Protein AF-A0A6J4D137-F1 (afdb_monomer)

Nearest PDB structures (foldseek):
  3egi-assembly1_D  TM=8.070E-01  e=2.228E-01  Homo sapiens
  2igt-assembly1_C  TM=7.126E-01  e=1.529E-01  Agrobacterium fabrum str. C58
  2igt-assembly1_B  TM=7.059E-01  e=3.049E-01  Agrobacterium fabrum str. C58
  2igt-assembly1_A  TM=6.655E-01  e=7.341E-01  Agrobacterium fabrum str. C58
  5xj1-assembly1_A  TM=6.863E-01  e=8.322E-01  Streptococcus pneumoniae TIGR4

Radius of gyration: 21.48 Å; Cα contacts (8 Å, |Δi|>4): 274; chains: 1; bounding box: 70×58×51 Å

InterPro domains:
  IPR029063 S-adenosyl-L-methionine-dependent methyltransferase superfamily [SSF53335] (23-137)

Mean predicted aligned error: 10.66 Å

Structure (mmCIF, N/CA/C/O backbone):
data_AF-A0A6J4D137-F1
#
_entry.id   AF-A0A6J4D137-F1
#
loop_
_atom_site.group_PDB
_atom_site.id
_atom_site.type_symbol
_atom_site.label_atom_id
_atom_site.label_alt_id
_atom_site.label_comp_id
_atom_site.label_asym_id
_atom_site.label_entity_id
_atom_site.label_seq_id
_atom_site.pdbx_PDB_ins_code
_atom_site.Cartn_x
_atom_site.Cartn_y
_atom_site.Cartn_z
_atom_site.occupancy
_atom_site.B_iso_or_equiv
_atom_site.auth_seq_id
_atom_site.auth_comp_id
_atom_site.auth_asym_id
_atom_site.auth_atom_id
_atom_site.pdbx_PDB_model_num
ATOM 1 N N . MET A 1 1 ? 27.431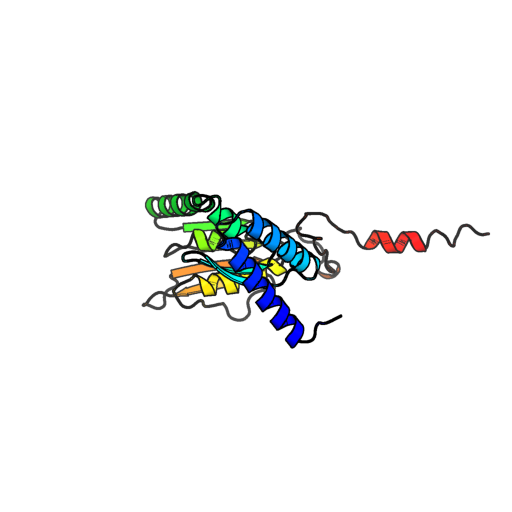 -3.192 -4.351 1.00 45.88 1 MET A N 1
ATOM 2 C CA . MET A 1 1 ? 27.971 -1.851 -4.682 1.00 45.88 1 MET A CA 1
ATOM 3 C C . MET A 1 1 ? 26.853 -0.827 -4.559 1.00 45.88 1 MET A C 1
ATOM 5 O O . MET A 1 1 ? 25.875 -0.935 -5.288 1.00 45.88 1 MET A O 1
ATOM 9 N N . SER A 1 2 ? 26.953 0.122 -3.625 1.00 62.59 2 SER A N 1
ATOM 10 C CA . SER A 1 2 ? 25.967 1.204 -3.500 1.00 62.59 2 SER A CA 1
ATOM 11 C C . SER A 1 2 ? 26.061 2.125 -4.723 1.00 62.59 2 SER A C 1
ATOM 13 O O . SER A 1 2 ? 27.143 2.611 -5.058 1.00 62.59 2 SER A O 1
ATOM 15 N N . LEU A 1 3 ? 24.950 2.313 -5.439 1.00 66.38 3 LEU A N 1
ATOM 16 C CA . LEU A 1 3 ? 24.859 3.285 -6.529 1.00 66.38 3 LEU A CA 1
ATOM 17 C C . LEU A 1 3 ? 25.081 4.686 -5.958 1.00 66.38 3 LEU A C 1
ATOM 19 O O . LEU A 1 3 ? 24.572 5.011 -4.889 1.00 66.38 3 LEU A O 1
ATOM 23 N N . SER A 1 4 ? 25.794 5.551 -6.684 1.00 85.94 4 SER A N 1
ATOM 24 C CA . SER A 1 4 ? 25.837 6.960 -6.292 1.00 85.94 4 SER A CA 1
ATOM 25 C C . SER A 1 4 ? 24.406 7.515 -6.242 1.00 85.94 4 SER A C 1
ATOM 27 O O . SER A 1 4 ? 23.571 7.157 -7.078 1.00 85.94 4 SER A O 1
ATOM 29 N N . LYS A 1 5 ? 24.112 8.402 -5.279 1.00 86.50 5 LYS A N 1
ATOM 30 C CA . LYS A 1 5 ? 22.760 8.969 -5.074 1.00 86.50 5 LYS A CA 1
ATOM 31 C C . LYS A 1 5 ? 22.134 9.511 -6.368 1.00 86.50 5 LYS A C 1
ATOM 33 O O . LYS A 1 5 ? 20.921 9.456 -6.552 1.00 86.50 5 LYS A O 1
ATOM 38 N N . TRP A 1 6 ? 22.957 10.027 -7.282 1.00 88.50 6 TRP A N 1
ATOM 39 C CA . TRP A 1 6 ? 22.510 10.492 -8.593 1.00 88.50 6 TRP A CA 1
ATOM 40 C C . TRP A 1 6 ? 22.047 9.352 -9.511 1.00 88.50 6 TRP A C 1
ATOM 42 O O . TRP A 1 6 ? 20.975 9.454 -10.106 1.00 88.50 6 TRP A O 1
ATOM 52 N N . LYS A 1 7 ? 22.793 8.239 -9.575 1.00 89.75 7 LYS A N 1
ATOM 53 C CA . LYS A 1 7 ? 22.406 7.063 -10.369 1.00 89.75 7 LYS A CA 1
ATOM 54 C C . LYS A 1 7 ? 21.112 6.428 -9.852 1.00 89.75 7 LYS A C 1
ATOM 56 O O . LYS A 1 7 ? 20.293 5.990 -10.652 1.00 89.75 7 LYS A O 1
ATOM 61 N N . GLU A 1 8 ? 20.896 6.414 -8.538 1.00 90.50 8 GLU A N 1
ATOM 62 C CA . GLU A 1 8 ? 19.643 5.929 -7.947 1.00 90.50 8 GLU A CA 1
ATOM 63 C C . GLU A 1 8 ? 18.444 6.815 -8.309 1.00 90.50 8 GLU A C 1
ATOM 65 O O . GLU A 1 8 ? 17.430 6.312 -8.790 1.00 90.50 8 GLU A O 1
ATOM 70 N N . LYS A 1 9 ? 18.577 8.142 -8.181 1.00 92.75 9 LYS A N 1
ATOM 71 C CA . LYS A 1 9 ? 17.534 9.082 -8.624 1.00 92.75 9 LYS A CA 1
ATOM 72 C C . LYS A 1 9 ? 17.234 8.947 -10.116 1.00 92.75 9 LYS A C 1
ATOM 74 O O . LYS A 1 9 ? 16.071 8.992 -10.511 1.00 92.75 9 LYS A O 1
ATOM 79 N N . PHE A 1 10 ? 18.269 8.791 -10.940 1.00 94.56 10 PHE A N 1
ATOM 80 C CA . PHE A 1 10 ? 18.108 8.564 -12.373 1.00 94.56 10 PHE A CA 1
ATOM 81 C C . PHE A 1 10 ? 17.331 7.273 -12.647 1.00 94.56 10 PHE A C 1
ATOM 83 O O . PHE A 1 10 ? 16.365 7.297 -13.404 1.00 94.56 10 PHE A O 1
ATOM 90 N N . LEU A 1 11 ? 17.693 6.175 -11.978 1.00 94.69 11 LEU A N 1
ATOM 91 C CA . LEU A 1 11 ? 17.023 4.886 -12.126 1.00 94.69 11 LEU A CA 1
ATOM 92 C C . LEU A 1 11 ? 15.536 4.963 -11.752 1.00 94.69 11 LEU A C 1
ATOM 94 O O . LEU A 1 11 ? 14.701 4.451 -12.494 1.00 94.69 11 LEU A O 1
ATOM 98 N N . ILE A 1 12 ? 15.195 5.633 -10.646 1.00 95.06 12 ILE A N 1
ATOM 99 C CA . ILE A 1 12 ? 13.800 5.838 -10.220 1.00 95.06 12 ILE A CA 1
ATOM 100 C C . ILE A 1 12 ? 13.029 6.643 -11.275 1.00 95.06 12 ILE A C 1
ATOM 102 O O . ILE A 1 12 ? 11.936 6.246 -11.673 1.00 95.06 12 ILE A O 1
ATOM 106 N N . ARG A 1 13 ? 13.610 7.738 -11.789 1.00 96.19 13 ARG A N 1
ATOM 107 C CA . ARG A 1 13 ? 12.983 8.570 -12.833 1.00 96.19 13 ARG A CA 1
ATOM 108 C C . ARG A 1 13 ? 12.771 7.809 -14.138 1.00 96.19 13 ARG A C 1
ATOM 110 O O . ARG A 1 13 ? 11.699 7.908 -14.729 1.00 96.19 13 ARG A O 1
ATOM 117 N N . LEU A 1 14 ? 13.773 7.047 -14.573 1.00 96.31 14 LEU A N 1
ATOM 118 C CA . LEU A 1 14 ? 13.680 6.210 -15.766 1.00 96.31 14 LEU A CA 1
ATOM 119 C C . LEU A 1 14 ? 12.603 5.134 -15.594 1.00 96.31 14 LEU A C 1
ATOM 121 O O . LEU A 1 14 ? 11.794 4.929 -16.492 1.00 96.31 14 LEU A O 1
ATOM 125 N N . SER A 1 15 ? 12.548 4.501 -14.425 1.00 96.31 15 SER A N 1
ATOM 126 C CA . SER A 1 15 ? 11.560 3.463 -14.113 1.00 96.31 15 SER A CA 1
ATOM 127 C C . SER A 1 15 ? 10.140 4.009 -14.087 1.00 96.31 15 SER A C 1
ATOM 129 O O . SER A 1 15 ? 9.253 3.428 -14.704 1.00 96.31 15 SER A O 1
ATOM 131 N N . TYR A 1 16 ? 9.938 5.169 -13.460 1.00 96.12 16 TYR A N 1
ATOM 132 C CA . TYR A 1 16 ? 8.672 5.898 -13.507 1.00 96.12 16 TYR A CA 1
ATOM 133 C C . TYR A 1 16 ? 8.265 6.239 -14.947 1.00 96.12 16 TYR A C 1
ATOM 135 O O . TYR A 1 16 ? 7.119 6.020 -15.340 1.00 96.12 16 TYR A O 1
ATOM 143 N N . PHE A 1 17 ? 9.204 6.741 -15.758 1.00 95.94 17 PHE A N 1
ATOM 144 C CA . PHE A 1 17 ? 8.948 7.085 -17.155 1.00 95.94 17 PHE A CA 1
ATOM 145 C C . PHE A 1 17 ? 8.530 5.863 -17.980 1.00 95.94 17 PHE A C 1
ATOM 147 O O . PHE A 1 17 ? 7.492 5.904 -18.640 1.00 95.94 17 PHE A O 1
ATOM 154 N N . VAL A 1 18 ? 9.309 4.779 -17.919 1.00 94.56 18 VAL A N 1
ATOM 155 C CA . VAL A 1 18 ? 9.028 3.528 -18.638 1.00 94.56 18 VAL A CA 1
ATOM 156 C C . VAL A 1 18 ? 7.675 2.974 -18.208 1.00 94.56 18 VAL A C 1
ATOM 158 O O . VAL A 1 18 ? 6.843 2.701 -19.067 1.00 94.56 18 VAL A O 1
ATOM 161 N N . TYR A 1 19 ? 7.409 2.906 -16.900 1.00 95.00 19 TYR A N 1
ATOM 162 C CA . TYR A 1 19 ? 6.141 2.411 -16.373 1.00 95.00 19 TYR A CA 1
ATOM 163 C C . TYR A 1 19 ? 4.941 3.226 -16.871 1.00 95.00 19 TYR A C 1
ATOM 165 O O . TYR A 1 19 ? 3.959 2.665 -17.355 1.00 95.00 19 TYR A O 1
ATOM 173 N N . ASN A 1 20 ? 5.018 4.558 -16.812 1.00 93.19 20 ASN A N 1
ATOM 174 C CA . ASN A 1 20 ? 3.938 5.418 -17.295 1.00 93.19 20 ASN A CA 1
ATOM 175 C C . ASN A 1 20 ? 3.717 5.302 -18.801 1.00 93.19 20 ASN A C 1
ATOM 177 O O . ASN A 1 20 ? 2.581 5.436 -19.261 1.00 93.19 20 ASN A O 1
ATOM 181 N N . LYS A 1 21 ? 4.780 5.061 -19.574 1.00 93.12 21 LYS A N 1
ATOM 182 C CA . LYS A 1 21 ? 4.645 4.760 -20.997 1.00 93.12 21 LYS A CA 1
ATOM 183 C C . LYS A 1 21 ? 3.970 3.412 -21.204 1.00 93.12 21 LYS A C 1
ATOM 185 O O . LYS A 1 21 ? 3.024 3.370 -21.978 1.00 93.12 21 LYS A O 1
ATOM 190 N N . THR A 1 22 ? 4.360 2.364 -20.480 1.00 91.31 22 THR A N 1
ATOM 191 C CA . THR A 1 22 ? 3.669 1.068 -20.521 1.00 91.31 22 THR A CA 1
ATOM 192 C C . THR A 1 22 ? 2.184 1.231 -20.223 1.00 91.31 22 THR A C 1
ATOM 194 O O . THR A 1 22 ? 1.368 0.761 -21.007 1.00 91.31 22 THR A O 1
ATOM 197 N N . LEU A 1 23 ? 1.835 1.931 -19.138 1.00 89.69 23 LEU A N 1
ATOM 198 C CA . LEU A 1 23 ? 0.465 2.087 -18.646 1.00 89.69 23 LEU A CA 1
ATOM 199 C C . LEU A 1 23 ? -0.440 2.830 -19.638 1.00 89.69 23 LEU A C 1
ATOM 201 O O . LEU A 1 23 ? -1.547 2.373 -19.906 1.00 89.69 23 LEU A O 1
ATOM 205 N N . ASN A 1 24 ? 0.039 3.930 -20.223 1.00 88.81 24 ASN A N 1
ATOM 206 C CA . ASN A 1 24 ? -0.777 4.822 -21.057 1.00 88.81 24 ASN A CA 1
ATOM 207 C C . ASN A 1 24 ? -0.623 4.591 -22.572 1.00 88.81 24 ASN A C 1
ATOM 209 O O . ASN A 1 24 ? -1.172 5.358 -23.361 1.00 88.81 24 ASN A O 1
ATOM 213 N N . CYS A 1 25 ? 0.160 3.602 -23.015 1.00 87.31 25 CYS A N 1
ATOM 214 C CA . CYS A 1 25 ? 0.379 3.385 -24.443 1.00 87.31 25 CYS A CA 1
ATOM 215 C C . CYS A 1 25 ? -0.769 2.575 -25.076 1.00 87.31 25 CYS A C 1
ATOM 217 O O . CYS A 1 25 ? -0.998 1.438 -24.664 1.00 87.31 25 CYS A O 1
ATOM 219 N N . PRO A 1 26 ? -1.433 3.095 -26.126 1.00 80.31 26 PRO A N 1
ATOM 220 C CA . PRO A 1 26 ? -2.451 2.343 -26.861 1.00 80.31 26 PRO A CA 1
ATOM 221 C C . PRO A 1 26 ? -1.850 1.329 -27.853 1.00 80.31 26 PRO A C 1
ATOM 223 O O . PRO A 1 26 ? -2.544 0.435 -28.327 1.00 80.31 26 PRO A O 1
ATOM 226 N N . ASN A 1 27 ? -0.562 1.456 -28.204 1.00 89.25 27 ASN A N 1
ATOM 227 C CA . ASN A 1 27 ? 0.084 0.632 -29.227 1.00 89.25 27 ASN A CA 1
ATOM 228 C C . ASN A 1 27 ? 0.773 -0.599 -28.617 1.00 89.25 27 ASN A C 1
ATOM 230 O O . ASN A 1 27 ? 1.790 -0.488 -27.929 1.00 89.25 27 ASN A O 1
ATOM 234 N N . SER A 1 28 ? 0.277 -1.786 -28.966 1.00 83.88 28 SER A N 1
ATOM 235 C CA . SER A 1 28 ? 0.765 -3.072 -28.455 1.00 83.88 28 SER A CA 1
ATOM 236 C C . SER A 1 28 ? 2.252 -3.344 -28.724 1.00 83.88 28 SER A C 1
ATOM 238 O O . SER A 1 28 ? 2.922 -3.960 -27.894 1.00 83.88 28 SER A O 1
ATOM 240 N N . ARG A 1 29 ? 2.817 -2.866 -29.843 1.00 87.69 29 ARG A N 1
ATOM 241 C CA . ARG A 1 29 ? 4.248 -3.049 -30.155 1.00 87.69 29 ARG A CA 1
ATOM 242 C C . ARG A 1 29 ? 5.135 -2.219 -29.231 1.00 87.69 29 ARG A C 1
ATOM 244 O O . ARG A 1 29 ? 6.149 -2.713 -28.746 1.00 87.69 29 ARG A O 1
ATOM 251 N N . LEU A 1 30 ? 4.732 -0.979 -28.957 1.00 89.31 30 LEU A N 1
ATOM 252 C CA . LEU A 1 30 ? 5.452 -0.100 -28.036 1.00 89.31 30 LEU A CA 1
ATOM 253 C C . LEU A 1 30 ? 5.330 -0.587 -26.590 1.00 89.31 30 LEU A C 1
ATOM 255 O O . LEU A 1 30 ? 6.317 -0.557 -25.864 1.00 89.31 30 LEU A O 1
ATOM 259 N N . VAL A 1 31 ? 4.169 -1.120 -26.193 1.00 88.69 31 VAL A N 1
ATOM 260 C CA . VAL A 1 31 ? 4.002 -1.777 -24.885 1.00 88.69 31 VAL A CA 1
ATOM 261 C C . VAL A 1 31 ? 4.995 -2.931 -24.721 1.00 88.69 31 VAL A C 1
ATOM 263 O O . VAL A 1 31 ? 5.666 -3.004 -23.698 1.00 88.69 31 VAL A O 1
ATOM 266 N N . ARG A 1 32 ? 5.173 -3.788 -25.737 1.00 89.62 32 ARG A N 1
ATOM 267 C CA . ARG A 1 32 ? 6.176 -4.872 -25.690 1.00 89.62 32 ARG A CA 1
ATOM 268 C C . ARG A 1 32 ? 7.601 -4.347 -25.508 1.00 89.62 32 ARG A C 1
ATOM 270 O O . ARG A 1 32 ? 8.359 -4.913 -24.725 1.00 89.62 32 ARG A O 1
ATOM 277 N N . PHE A 1 33 ? 7.955 -3.263 -26.197 1.00 92.94 33 PHE A N 1
ATOM 278 C CA . PHE A 1 33 ? 9.259 -2.618 -26.043 1.00 92.94 33 PHE A CA 1
ATOM 279 C C . PHE A 1 33 ? 9.469 -2.068 -24.624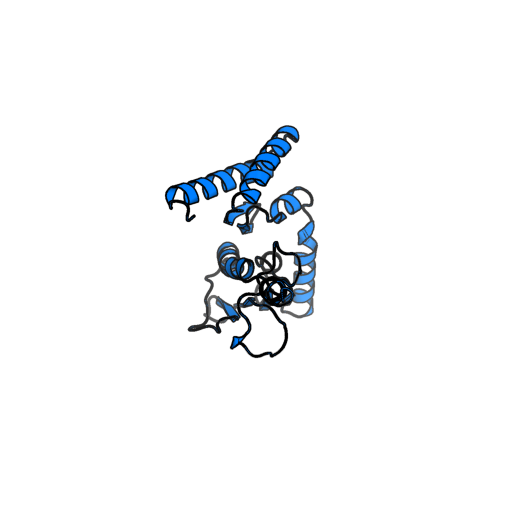 1.00 92.94 33 PHE A C 1
ATOM 281 O O . PHE A 1 33 ? 10.496 -2.341 -24.003 1.00 92.94 33 PHE A O 1
ATOM 288 N N . TYR A 1 34 ? 8.489 -1.345 -24.074 1.00 93.19 34 TYR A N 1
ATOM 289 C CA . TYR A 1 34 ? 8.584 -0.833 -22.707 1.00 93.19 34 TYR A CA 1
ATOM 290 C C . TYR A 1 34 ? 8.576 -1.949 -21.660 1.00 93.19 34 TYR A C 1
ATOM 292 O O . TYR A 1 34 ? 9.317 -1.845 -20.688 1.00 93.19 34 TYR A O 1
ATOM 300 N N . ASN A 1 35 ? 7.843 -3.042 -21.886 1.00 91.00 35 ASN A N 1
ATOM 301 C CA . ASN A 1 35 ? 7.891 -4.229 -21.033 1.00 91.00 35 ASN A CA 1
ATOM 302 C C . ASN A 1 35 ? 9.289 -4.853 -21.017 1.00 91.00 35 ASN A C 1
ATOM 304 O O . ASN A 1 35 ? 9.783 -5.182 -19.947 1.00 91.00 35 ASN A O 1
ATOM 308 N N . LEU A 1 36 ? 9.965 -4.943 -22.168 1.00 94.50 36 LEU A N 1
ATOM 309 C CA . LEU A 1 36 ? 11.360 -5.394 -22.238 1.00 94.50 36 LEU A CA 1
ATOM 310 C C . LEU A 1 36 ? 12.286 -4.507 -21.395 1.00 94.50 36 LEU A C 1
ATOM 312 O O . LEU A 1 36 ? 13.062 -5.019 -20.587 1.00 94.50 36 LEU A O 1
ATOM 316 N N . ILE A 1 37 ? 12.177 -3.181 -21.531 1.00 94.12 37 ILE A N 1
ATOM 317 C CA . ILE A 1 37 ? 12.963 -2.245 -20.712 1.00 94.12 37 ILE A CA 1
ATOM 318 C C . ILE A 1 37 ? 12.623 -2.410 -19.226 1.00 94.12 37 ILE A C 1
ATOM 320 O O . ILE A 1 37 ? 13.523 -2.465 -18.390 1.00 94.12 37 ILE A O 1
ATOM 324 N N . GLN A 1 38 ? 11.340 -2.513 -18.885 1.00 93.81 38 GLN A N 1
ATOM 325 C CA . GLN A 1 38 ? 10.879 -2.703 -17.515 1.00 93.81 38 GLN A CA 1
ATOM 326 C C . GLN A 1 38 ? 11.440 -3.997 -16.917 1.00 93.81 38 GLN A C 1
ATOM 328 O O . GLN A 1 38 ? 11.966 -3.960 -15.809 1.00 93.81 38 GLN A O 1
ATOM 333 N N . SER A 1 39 ? 11.426 -5.111 -17.653 1.00 94.06 39 SER A N 1
ATOM 334 C CA . SER A 1 39 ? 12.034 -6.374 -17.223 1.00 94.06 39 SER A CA 1
ATOM 335 C C . SER A 1 39 ? 13.534 -6.233 -16.950 1.00 94.06 39 SER A C 1
ATOM 337 O O . SER A 1 39 ? 14.024 -6.777 -15.961 1.00 94.06 39 SER A O 1
ATOM 339 N N . LEU A 1 40 ? 14.265 -5.467 -17.769 1.00 95.50 40 LEU A N 1
ATOM 340 C CA . LEU A 1 40 ? 15.684 -5.179 -17.525 1.00 95.50 40 LEU A CA 1
ATOM 341 C C . LEU A 1 40 ? 15.890 -4.346 -16.250 1.00 95.50 40 LEU A C 1
ATOM 343 O O . LEU A 1 40 ? 16.771 -4.657 -15.451 1.00 95.50 40 LEU A O 1
ATOM 347 N N . LEU A 1 41 ? 15.063 -3.320 -16.025 1.00 94.94 41 LEU A N 1
ATOM 348 C CA . LEU A 1 41 ? 15.119 -2.478 -14.823 1.00 94.94 41 LEU A CA 1
ATOM 349 C C . LEU A 1 41 ? 14.772 -3.262 -13.547 1.00 94.94 41 LEU A C 1
ATOM 351 O O . LEU A 1 41 ? 15.432 -3.093 -12.517 1.00 94.94 41 LEU A O 1
ATOM 355 N N . ILE A 1 42 ? 13.770 -4.144 -13.624 1.00 93.81 42 ILE A N 1
ATOM 356 C CA . ILE A 1 42 ? 13.392 -5.061 -12.542 1.00 93.81 42 ILE A CA 1
ATOM 357 C C . ILE A 1 42 ? 14.563 -5.986 -12.223 1.00 93.81 42 ILE A C 1
ATOM 359 O O . ILE A 1 42 ? 15.000 -6.025 -11.078 1.00 93.81 42 ILE A O 1
ATOM 363 N N . ARG A 1 43 ? 15.131 -6.655 -13.235 1.00 93.12 43 ARG A N 1
ATOM 364 C CA . ARG A 1 43 ? 16.276 -7.559 -13.054 1.00 93.12 43 ARG A CA 1
ATOM 365 C C . ARG A 1 43 ? 17.506 -6.847 -12.492 1.00 93.12 43 ARG A C 1
ATOM 367 O O . ARG A 1 43 ? 18.287 -7.459 -11.774 1.00 93.12 43 ARG A O 1
ATOM 374 N N . TYR A 1 44 ? 17.691 -5.573 -12.829 1.00 92.06 44 TYR A N 1
ATOM 375 C CA . TYR A 1 44 ? 18.815 -4.786 -12.338 1.00 92.06 44 TYR A CA 1
ATOM 376 C C . TYR A 1 44 ? 18.680 -4.394 -10.859 1.00 92.06 44 TYR A C 1
ATOM 378 O O . TYR A 1 44 ? 19.640 -4.543 -10.105 1.00 92.06 44 TYR A O 1
ATOM 386 N N . LYS A 1 45 ? 17.526 -3.852 -10.438 1.00 91.31 45 LYS A N 1
ATOM 387 C CA . LYS A 1 45 ? 17.324 -3.403 -9.042 1.00 91.31 45 LYS A CA 1
ATOM 388 C C . LYS A 1 45 ? 15.872 -3.419 -8.555 1.00 91.31 45 LYS A C 1
ATOM 390 O O . LYS A 1 45 ? 15.660 -3.304 -7.357 1.00 91.31 45 LYS A O 1
ATOM 395 N N . ASN A 1 46 ? 14.887 -3.487 -9.451 1.00 93.12 46 ASN A N 1
ATOM 396 C CA . ASN A 1 46 ? 13.466 -3.360 -9.106 1.00 93.12 46 ASN A CA 1
ATOM 397 C C . ASN A 1 46 ? 13.149 -2.129 -8.225 1.00 93.12 46 ASN A C 1
ATOM 399 O O . ASN A 1 46 ? 12.730 -2.258 -7.076 1.00 93.12 46 ASN A O 1
ATOM 403 N N . PRO A 1 47 ? 13.395 -0.910 -8.730 1.00 95.00 47 PRO A N 1
ATOM 404 C CA . PRO A 1 47 ? 13.282 0.296 -7.921 1.00 95.00 47 PRO A CA 1
ATOM 405 C C . PRO A 1 47 ? 11.847 0.541 -7.449 1.00 95.00 47 PRO A C 1
ATOM 407 O O . PRO A 1 47 ? 10.885 0.283 -8.172 1.00 95.00 47 PRO A O 1
ATOM 410 N N . ILE A 1 48 ? 11.726 1.119 -6.256 1.00 96.25 48 ILE A N 1
ATOM 411 C CA . ILE A 1 48 ? 10.459 1.620 -5.728 1.00 96.25 48 ILE A CA 1
ATOM 412 C C . ILE A 1 48 ? 10.104 2.914 -6.465 1.00 96.25 48 ILE A C 1
ATOM 414 O O . ILE A 1 48 ? 10.913 3.842 -6.550 1.00 96.25 48 ILE A O 1
ATOM 418 N N . ILE A 1 49 ? 8.892 2.966 -7.009 1.00 96.69 49 ILE A N 1
ATOM 419 C CA . ILE A 1 49 ? 8.343 4.119 -7.718 1.00 96.69 49 ILE A CA 1
ATOM 420 C C . ILE A 1 49 ? 6.996 4.510 -7.113 1.00 96.69 49 ILE A C 1
ATOM 422 O O . ILE A 1 49 ? 6.212 3.651 -6.715 1.00 96.69 49 ILE A O 1
ATOM 426 N N . THR A 1 50 ? 6.705 5.808 -7.097 1.00 97.12 50 THR A N 1
ATOM 427 C CA . THR A 1 50 ? 5.379 6.335 -6.757 1.00 97.12 50 THR A CA 1
ATOM 428 C C . THR A 1 50 ? 4.664 6.711 -8.044 1.00 97.12 50 THR A C 1
ATOM 430 O O . THR A 1 50 ? 5.181 7.481 -8.853 1.00 97.12 50 THR A O 1
ATOM 433 N N . THR A 1 51 ? 3.484 6.144 -8.263 1.00 95.62 51 THR A N 1
ATOM 434 C CA . THR A 1 51 ? 2.683 6.354 -9.476 1.00 95.62 51 THR A CA 1
ATOM 435 C C . THR A 1 51 ? 1.234 6.615 -9.105 1.00 95.62 51 THR A C 1
ATOM 437 O O . THR A 1 51 ? 0.766 6.119 -8.084 1.00 95.62 51 THR A O 1
ATOM 440 N N . LYS A 1 52 ? 0.523 7.369 -9.945 1.00 94.69 52 LYS A N 1
ATOM 441 C CA . LYS A 1 52 ? -0.918 7.594 -9.821 1.00 94.69 52 LYS A CA 1
ATOM 442 C C . LYS A 1 52 ? -1.635 6.938 -10.993 1.00 94.69 52 LYS A C 1
ATOM 444 O O . LYS A 1 52 ? -1.231 7.131 -12.139 1.00 94.69 52 LYS A O 1
ATOM 449 N N . PHE A 1 53 ? -2.695 6.197 -10.708 1.00 91.69 53 PHE A N 1
ATOM 450 C CA . PHE A 1 53 ? -3.614 5.670 -11.707 1.00 91.69 53 PHE A CA 1
ATOM 451 C C . PHE A 1 53 ? -5.041 5.900 -11.218 1.00 91.69 53 PHE A C 1
ATOM 453 O O . PHE A 1 53 ? -5.379 5.551 -10.089 1.00 91.69 53 PHE A O 1
ATOM 460 N N . GLN A 1 54 ? -5.859 6.549 -12.051 1.00 87.69 54 GLN A N 1
ATOM 461 C CA . GLN A 1 54 ? -7.168 7.067 -11.645 1.00 87.69 54 GLN A CA 1
ATOM 462 C C . GLN A 1 54 ? -7.040 7.963 -10.391 1.00 87.69 54 GLN A C 1
ATOM 464 O O . GLN A 1 54 ? -6.245 8.907 -10.387 1.00 87.69 54 GLN A O 1
ATOM 469 N N . ASN A 1 55 ? -7.790 7.672 -9.327 1.00 89.38 55 ASN A N 1
ATOM 470 C CA . ASN A 1 55 ? -7.770 8.429 -8.074 1.00 89.38 55 ASN A CA 1
ATOM 471 C C . ASN A 1 55 ? -6.805 7.861 -7.025 1.00 89.38 55 ASN A C 1
ATOM 473 O O . ASN A 1 55 ? -6.735 8.404 -5.927 1.00 89.38 55 ASN A O 1
ATOM 477 N N . ILE A 1 56 ? -6.039 6.823 -7.367 1.00 93.06 56 ILE A N 1
ATOM 478 C CA . ILE A 1 56 ? -5.199 6.088 -6.423 1.00 93.06 56 ILE A CA 1
ATOM 479 C C . ILE A 1 56 ? -3.727 6.358 -6.713 1.00 93.06 56 ILE A C 1
ATOM 481 O O . ILE A 1 56 ? -3.279 6.325 -7.861 1.00 93.06 56 ILE A O 1
ATOM 485 N N . THR A 1 57 ? -2.960 6.625 -5.661 1.00 96.56 57 THR A N 1
ATOM 486 C CA . THR A 1 57 ? -1.514 6.854 -5.733 1.00 96.56 57 THR A CA 1
ATOM 487 C C . THR A 1 57 ? -0.783 5.810 -4.901 1.00 96.56 57 THR A C 1
ATOM 489 O O . THR A 1 57 ? -0.984 5.737 -3.697 1.00 96.56 57 THR A O 1
ATOM 492 N N . LEU A 1 58 ? 0.085 5.014 -5.527 1.00 96.75 58 LEU A N 1
ATOM 493 C CA . LEU A 1 58 ? 0.831 3.949 -4.855 1.00 96.75 58 LEU A CA 1
ATOM 494 C C . LEU A 1 58 ? 2.334 4.099 -5.066 1.00 96.75 58 LEU A C 1
ATOM 496 O O . LEU A 1 58 ? 2.811 4.236 -6.198 1.00 96.75 58 LEU A O 1
ATOM 500 N N . THR A 1 59 ? 3.056 4.002 -3.959 1.00 97.81 59 THR A N 1
ATOM 501 C CA . THR A 1 59 ? 4.478 3.708 -3.837 1.00 97.81 59 THR A CA 1
ATOM 502 C C . THR A 1 59 ? 4.654 2.194 -3.771 1.00 97.81 59 THR A C 1
ATOM 504 O O . THR A 1 59 ? 4.176 1.530 -2.853 1.00 97.81 59 THR A O 1
ATOM 507 N N . ARG A 1 60 ? 5.318 1.634 -4.781 1.00 95.88 60 ARG A N 1
ATOM 508 C CA . ARG A 1 60 ? 5.467 0.184 -4.958 1.00 95.88 60 ARG A CA 1
ATOM 509 C C . ARG A 1 60 ? 6.734 -0.156 -5.743 1.00 95.88 60 ARG A C 1
ATOM 511 O O . ARG A 1 60 ? 7.222 0.701 -6.486 1.00 95.88 60 ARG A O 1
ATOM 518 N N . PRO A 1 61 ? 7.270 -1.383 -5.632 1.00 95.75 61 PRO A N 1
ATOM 519 C CA . PRO A 1 61 ? 8.315 -1.842 -6.540 1.00 95.75 61 PRO A CA 1
ATOM 520 C C . PRO A 1 61 ? 7.829 -1.804 -7.993 1.00 95.75 61 PRO A C 1
ATOM 522 O O . PRO A 1 61 ? 6.651 -2.040 -8.275 1.00 95.75 61 PRO A O 1
ATOM 525 N N . LEU A 1 62 ? 8.743 -1.556 -8.931 1.00 95.31 62 LEU A N 1
ATOM 526 C CA . LEU A 1 62 ? 8.451 -1.533 -10.368 1.00 95.31 62 LEU A CA 1
ATOM 527 C C . LEU A 1 62 ? 7.812 -2.840 -10.878 1.00 95.31 62 LEU A C 1
ATOM 529 O O . LEU A 1 62 ? 7.047 -2.813 -11.844 1.00 95.31 62 LEU A O 1
ATOM 533 N N . SER A 1 63 ? 8.114 -3.972 -10.241 1.00 93.50 63 SER A N 1
ATOM 534 C CA . SER A 1 63 ? 7.547 -5.289 -10.551 1.00 93.50 63 SER A CA 1
ATOM 535 C C . SER A 1 63 ? 6.078 -5.452 -10.166 1.00 93.50 63 SER A C 1
ATOM 537 O O . SER A 1 63 ? 5.440 -6.386 -10.642 1.00 93.50 63 SER A O 1
ATOM 539 N N . HIS A 1 64 ? 5.531 -4.590 -9.307 1.00 93.06 64 HIS A N 1
ATOM 540 C CA . HIS A 1 64 ? 4.174 -4.752 -8.798 1.00 93.06 64 HIS A CA 1
ATOM 541 C C . HIS A 1 64 ? 3.141 -4.535 -9.921 1.00 93.06 64 HIS A C 1
ATOM 543 O O . HIS A 1 64 ? 3.120 -3.451 -10.5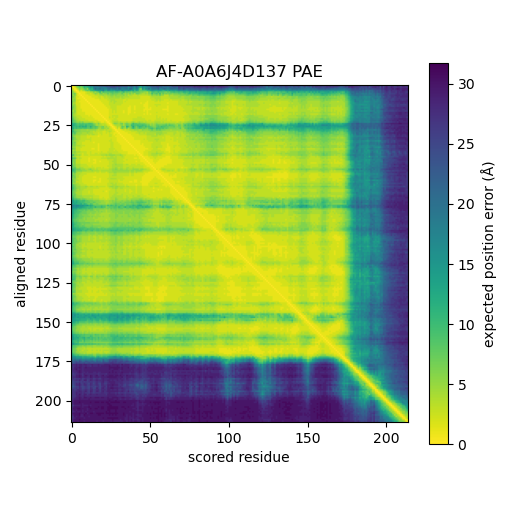06 1.00 93.06 64 HIS A O 1
ATOM 549 N N . PRO A 1 65 ? 2.257 -5.494 -10.239 1.00 90.69 65 PRO A N 1
ATOM 550 C CA . PRO A 1 65 ? 1.477 -5.457 -11.479 1.00 90.69 65 PRO A CA 1
ATOM 551 C C . PRO A 1 65 ? 0.171 -4.653 -11.394 1.00 90.69 65 PRO A C 1
ATOM 553 O O . PRO A 1 65 ? -0.427 -4.367 -12.428 1.00 90.69 65 PRO A O 1
ATOM 556 N N . LEU A 1 66 ? -0.271 -4.265 -10.192 1.00 91.25 66 LEU A N 1
ATOM 557 C CA . LEU A 1 66 ? -1.633 -3.777 -9.933 1.00 91.25 66 LEU A CA 1
ATOM 558 C C . LEU A 1 66 ? -2.188 -2.763 -10.946 1.00 91.25 66 LEU A C 1
ATOM 560 O O . LEU A 1 66 ? -3.254 -3.005 -11.493 1.00 91.25 66 LEU A O 1
ATOM 564 N N . PHE A 1 67 ? -1.516 -1.643 -11.250 1.00 93.00 67 PHE A N 1
ATOM 565 C CA . PHE A 1 67 ? -2.129 -0.679 -12.185 1.00 93.00 67 PHE A CA 1
ATOM 566 C C . PHE A 1 67 ? -2.183 -1.185 -13.634 1.00 93.00 67 PHE A C 1
ATOM 568 O O . PHE A 1 67 ? -3.036 -0.733 -14.392 1.00 93.00 67 PHE A O 1
ATOM 575 N N . ILE A 1 68 ? -1.315 -2.124 -14.027 1.00 91.12 68 ILE A N 1
ATOM 576 C CA . ILE A 1 68 ? -1.450 -2.812 -15.319 1.00 91.12 68 ILE A CA 1
ATOM 577 C C . ILE A 1 68 ? -2.682 -3.723 -15.290 1.00 91.12 68 ILE A C 1
ATOM 579 O O . ILE A 1 68 ? -3.490 -3.658 -16.215 1.00 91.12 68 ILE A O 1
ATOM 583 N N . ILE A 1 69 ? -2.874 -4.481 -14.202 1.00 90.19 69 ILE A N 1
ATOM 584 C CA . ILE A 1 69 ? -4.065 -5.320 -13.996 1.00 90.19 69 ILE A CA 1
ATOM 585 C C . ILE A 1 69 ? -5.333 -4.463 -14.026 1.00 90.19 69 ILE A C 1
ATOM 587 O O . ILE A 1 69 ? -6.249 -4.786 -14.764 1.00 90.19 69 ILE A O 1
ATOM 591 N N . LEU A 1 70 ? -5.385 -3.336 -13.312 1.00 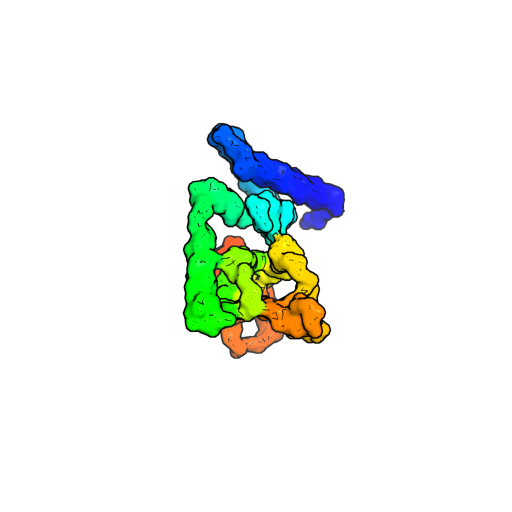90.00 70 LEU A N 1
ATOM 592 C CA . LEU A 1 70 ? -6.554 -2.445 -13.306 1.00 90.00 70 LEU A CA 1
ATOM 593 C C . LEU A 1 70 ? -6.842 -1.814 -14.667 1.00 90.00 70 LEU A C 1
ATOM 595 O O . LEU A 1 70 ? -7.993 -1.529 -14.987 1.00 90.00 70 LEU A O 1
ATOM 599 N N . ARG A 1 71 ? -5.812 -1.563 -15.477 1.00 90.00 71 ARG A N 1
ATOM 600 C CA . ARG A 1 71 ? -6.008 -1.077 -16.844 1.00 90.00 71 ARG A CA 1
ATOM 601 C C . ARG A 1 71 ? -6.669 -2.141 -17.720 1.00 90.00 71 ARG A C 1
ATOM 603 O O . ARG A 1 71 ? -7.539 -1.808 -18.516 1.00 90.00 71 ARG A O 1
ATOM 610 N N . GLU A 1 72 ? -6.215 -3.385 -17.616 1.00 89.62 72 GLU A N 1
ATOM 611 C CA . GLU A 1 72 ? -6.682 -4.502 -18.451 1.00 89.62 72 GLU A CA 1
ATOM 612 C C . GLU A 1 72 ? -8.009 -5.085 -17.947 1.00 89.62 72 GLU A C 1
ATOM 614 O O . GLU A 1 72 ? -8.860 -5.476 -18.743 1.00 89.62 72 GLU A O 1
ATOM 619 N N . CYS A 1 73 ? -8.218 -5.044 -16.632 1.00 89.75 73 CYS A N 1
ATOM 620 C CA . CYS A 1 73 ? -9.389 -5.519 -15.908 1.00 89.75 73 CYS A CA 1
ATOM 621 C C . CYS A 1 73 ? -9.934 -4.401 -14.992 1.00 89.75 73 CYS A C 1
ATOM 623 O O . CYS A 1 73 ? -9.716 -4.439 -13.778 1.00 89.75 73 CYS A O 1
ATOM 625 N N . PRO A 1 74 ? -10.697 -3.422 -15.524 1.00 84.69 74 PRO A N 1
ATOM 626 C CA . PRO A 1 74 ? -11.181 -2.263 -14.757 1.00 84.69 74 PRO A CA 1
ATOM 627 C C . PRO A 1 74 ? -12.069 -2.578 -13.544 1.00 84.69 74 PRO A C 1
ATOM 629 O O . PRO A 1 74 ? -12.330 -1.699 -12.727 1.00 84.69 74 PRO A O 1
ATOM 632 N N . PHE A 1 75 ? -12.560 -3.814 -13.430 1.00 84.19 75 PHE A N 1
ATOM 633 C CA . PHE A 1 75 ? -13.448 -4.257 -12.355 1.00 84.19 75 PHE A CA 1
ATOM 634 C C . PHE A 1 75 ? -12.747 -5.098 -11.279 1.00 84.19 75 PHE A C 1
ATOM 636 O O . PHE A 1 75 ? -13.422 -5.498 -10.336 1.00 84.19 75 PHE A O 1
ATOM 643 N N . TYR A 1 76 ? -11.437 -5.358 -11.402 1.00 83.31 76 TYR A N 1
ATOM 644 C CA . TYR A 1 76 ? -10.692 -6.278 -10.526 1.00 83.31 76 TYR A CA 1
ATOM 645 C C . TYR A 1 76 ? -10.903 -5.981 -9.027 1.00 83.31 76 TYR A C 1
ATOM 647 O O . TYR A 1 76 ? -11.220 -6.891 -8.273 1.00 83.31 76 TYR A O 1
ATOM 655 N N . GLU A 1 77 ? -10.873 -4.704 -8.628 1.00 79.31 77 GLU A N 1
ATOM 656 C CA . GLU A 1 77 ? -11.026 -4.285 -7.219 1.00 79.31 77 GLU A CA 1
ATOM 657 C C . GLU A 1 77 ? -12.429 -3.772 -6.858 1.00 79.31 77 GLU A C 1
ATOM 659 O O . GLU A 1 77 ? -12.743 -3.546 -5.691 1.00 79.31 77 GLU A O 1
ATOM 664 N N . ARG A 1 78 ? -13.330 -3.622 -7.840 1.00 75.56 78 ARG A N 1
ATOM 665 C CA . ARG A 1 78 ? -14.684 -3.081 -7.597 1.00 75.56 78 ARG A CA 1
ATOM 666 C C . ARG A 1 78 ? -15.543 -3.990 -6.721 1.00 75.56 78 ARG A C 1
ATOM 668 O O . ARG A 1 78 ? -16.508 -3.533 -6.112 1.00 75.56 78 ARG A O 1
ATOM 675 N N . ILE A 1 79 ? -15.211 -5.278 -6.672 1.00 85.88 79 ILE A N 1
ATOM 676 C CA . ILE A 1 79 ? -15.891 -6.243 -5.806 1.00 85.88 79 ILE A CA 1
ATOM 677 C C . ILE A 1 79 ? -15.624 -5.902 -4.336 1.00 85.88 79 ILE A C 1
ATOM 679 O O . ILE A 1 79 ? -16.555 -5.939 -3.534 1.00 85.88 79 ILE A O 1
ATOM 683 N N . LEU A 1 80 ? -14.392 -5.517 -3.990 1.00 89.69 80 LEU A N 1
ATOM 684 C CA . LEU A 1 80 ? -14.021 -5.192 -2.616 1.00 89.69 80 LEU A CA 1
ATOM 685 C C . LEU A 1 80 ? -14.756 -3.942 -2.117 1.00 89.69 80 LEU A C 1
ATOM 687 O O . LEU A 1 80 ? -15.328 -3.971 -1.030 1.00 89.69 80 LEU A O 1
ATOM 691 N N . GLU A 1 81 ? -14.833 -2.895 -2.944 1.00 88.50 81 GLU A N 1
ATOM 692 C CA . GLU A 1 81 ? -15.634 -1.694 -2.655 1.00 88.50 81 GLU A CA 1
ATOM 693 C C . GLU A 1 81 ? -17.100 -2.051 -2.342 1.00 88.50 81 GLU A C 1
ATOM 695 O O . GLU A 1 81 ? -17.669 -1.580 -1.356 1.00 88.50 81 GLU A O 1
ATOM 700 N N . GLY A 1 82 ? -17.706 -2.930 -3.150 1.00 90.50 82 GLY A N 1
ATOM 701 C CA . GLY A 1 82 ? -19.090 -3.373 -2.961 1.00 90.50 82 GLY A CA 1
ATOM 702 C C . GLY A 1 82 ? -19.303 -4.205 -1.692 1.00 90.50 82 GLY A C 1
ATOM 703 O O . GLY A 1 82 ? -20.294 -4.007 -0.988 1.00 90.50 82 GLY A O 1
ATOM 704 N N . ILE A 1 83 ? -18.369 -5.107 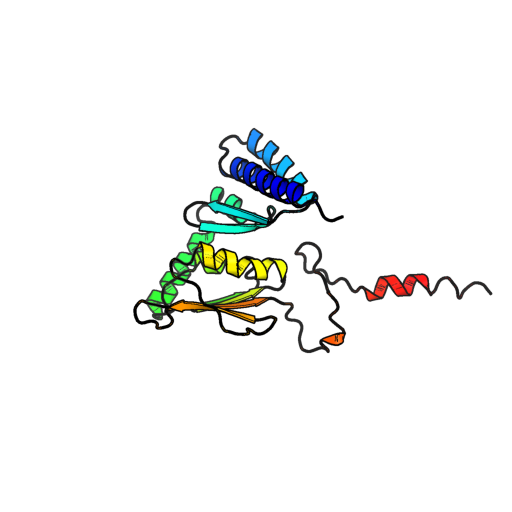-1.370 1.00 92.38 83 ILE A N 1
ATOM 705 C CA . ILE A 1 83 ? -18.407 -5.908 -0.136 1.00 92.38 83 ILE A CA 1
ATOM 706 C C . ILE A 1 83 ? -18.342 -4.994 1.089 1.00 92.38 83 ILE A C 1
ATOM 708 O O . ILE A 1 83 ? -19.135 -5.146 2.018 1.00 92.38 83 ILE A O 1
ATOM 712 N N . VAL A 1 84 ? -17.427 -4.025 1.079 1.00 94.00 84 VAL A N 1
ATOM 713 C CA . VAL A 1 84 ? -17.244 -3.076 2.180 1.00 94.00 84 VAL A CA 1
ATOM 714 C C . VAL A 1 84 ? -18.490 -2.225 2.390 1.00 94.00 84 VAL A C 1
ATOM 716 O O . VAL A 1 84 ? -18.953 -2.108 3.525 1.00 94.00 84 VAL A O 1
ATOM 719 N N . ALA A 1 85 ? -19.057 -1.680 1.310 1.00 91.81 85 ALA A N 1
ATOM 720 C CA . ALA A 1 85 ? -20.294 -0.909 1.376 1.00 91.81 85 ALA A CA 1
ATOM 721 C C . ALA A 1 85 ? -21.430 -1.744 1.982 1.00 91.81 85 ALA A C 1
ATOM 723 O O . ALA A 1 85 ? -22.061 -1.315 2.941 1.00 91.81 85 ALA A O 1
ATOM 724 N N . HIS A 1 86 ? -21.613 -2.985 1.517 1.00 94.12 86 HIS A N 1
ATOM 725 C CA . HIS A 1 86 ? -22.648 -3.874 2.042 1.00 94.12 86 HIS A CA 1
ATOM 726 C C . HIS A 1 86 ? -22.473 -4.192 3.536 1.00 94.12 86 HIS A C 1
ATOM 728 O O . HIS A 1 86 ? -23.446 -4.189 4.292 1.00 94.12 86 HIS A O 1
ATOM 734 N N . ILE A 1 87 ? -21.241 -4.466 3.980 1.00 94.31 87 ILE A N 1
ATOM 735 C CA . ILE A 1 87 ? -20.942 -4.709 5.398 1.00 94.31 87 ILE A CA 1
ATOM 736 C C . ILE A 1 87 ? -21.252 -3.455 6.219 1.00 94.31 87 ILE A C 1
ATOM 738 O O . ILE A 1 87 ? -21.903 -3.550 7.259 1.00 94.31 87 ILE A O 1
ATOM 742 N N . CYS A 1 88 ? -20.833 -2.282 5.750 1.00 92.88 88 CYS A N 1
ATOM 743 C CA . CYS A 1 88 ? -21.072 -1.031 6.457 1.00 92.88 88 CYS A CA 1
ATOM 744 C C . CYS A 1 88 ? -22.565 -0.684 6.528 1.00 92.88 88 CYS A C 1
ATOM 746 O O . CYS A 1 88 ? -23.040 -0.310 7.595 1.00 92.88 88 CYS A O 1
ATOM 748 N N . ASP A 1 89 ? -23.320 -0.879 5.447 1.00 93.19 89 ASP A N 1
ATOM 749 C CA . ASP A 1 89 ? -24.768 -0.643 5.419 1.00 93.19 89 ASP A CA 1
ATOM 750 C C . ASP A 1 89 ? -25.510 -1.567 6.394 1.00 93.19 89 ASP A C 1
ATOM 752 O O . ASP A 1 89 ? -26.464 -1.160 7.056 1.00 93.19 89 ASP A O 1
ATOM 756 N N . LYS A 1 90 ? -25.062 -2.823 6.510 1.00 94.69 90 LYS A N 1
ATOM 757 C CA . LYS A 1 90 ? -25.707 -3.832 7.356 1.00 94.69 90 LYS A CA 1
ATOM 758 C C . LYS A 1 90 ? -25.326 -3.730 8.833 1.00 94.69 90 LYS A C 1
ATOM 760 O O . LYS A 1 90 ? -26.157 -4.013 9.693 1.00 94.69 90 LYS A O 1
ATOM 765 N N . TYR A 1 91 ? -24.075 -3.385 9.133 1.00 92.44 91 TYR A N 1
ATOM 766 C CA . TYR A 1 91 ? -23.512 -3.456 10.487 1.00 92.44 91 TYR A CA 1
ATOM 767 C C . TYR A 1 91 ? -23.084 -2.095 11.055 1.00 92.44 91 TYR A C 1
ATOM 769 O O . TYR A 1 91 ? -22.641 -2.025 12.201 1.00 92.44 91 TYR A O 1
ATOM 777 N N . GLY A 1 92 ? -23.198 -1.017 10.276 1.00 88.19 92 GLY A N 1
ATOM 778 C CA . GLY A 1 92 ? -22.856 0.355 10.665 1.00 88.19 92 GLY A CA 1
ATOM 779 C C . GLY A 1 92 ? -21.356 0.649 10.767 1.00 88.19 92 GLY A C 1
ATOM 780 O O . GLY A 1 92 ? -20.981 1.779 11.065 1.00 88.19 92 GLY A O 1
ATOM 781 N N . LYS A 1 93 ? -20.491 -0.350 10.554 1.00 89.88 93 LYS A N 1
ATOM 782 C CA . LYS A 1 93 ? -19.031 -0.226 10.636 1.00 89.88 93 LYS A CA 1
ATOM 783 C C . LYS A 1 93 ? -18.329 -1.301 9.812 1.00 89.88 93 LYS A C 1
ATOM 785 O O . LYS A 1 93 ? -18.894 -2.369 9.574 1.00 89.88 93 LYS A O 1
ATOM 790 N N . LEU A 1 94 ? -17.069 -1.047 9.463 1.00 94.44 94 LEU A N 1
ATOM 791 C CA . LEU A 1 94 ? -16.166 -2.039 8.882 1.00 94.44 94 LEU A CA 1
ATOM 792 C C . LEU A 1 94 ? -15.074 -2.408 9.891 1.00 94.44 94 LEU A C 1
ATOM 794 O O . LEU A 1 94 ? -14.378 -1.541 10.417 1.00 94.44 94 LEU A O 1
ATOM 798 N N . SER A 1 95 ? -14.885 -3.706 10.111 1.00 94.75 95 SER A N 1
ATOM 799 C CA . SER A 1 95 ? -13.674 -4.252 10.724 1.00 94.75 95 SER A CA 1
ATOM 800 C C . SER A 1 95 ? -13.092 -5.287 9.768 1.00 94.75 95 SER A C 1
ATOM 802 O O . SER A 1 95 ? -13.717 -6.319 9.531 1.00 94.75 95 SER A O 1
ATOM 804 N N . MET A 1 96 ? -11.937 -4.987 9.179 1.00 95.50 96 MET A N 1
ATOM 805 C CA . MET A 1 96 ? -11.302 -5.792 8.136 1.00 95.50 96 MET A CA 1
ATOM 806 C C . MET A 1 96 ? -9.967 -6.350 8.625 1.00 95.50 96 MET A C 1
ATOM 808 O O . MET A 1 96 ? -9.167 -5.630 9.217 1.00 95.50 96 MET A O 1
ATOM 812 N N . VAL A 1 97 ? -9.723 -7.627 8.346 1.00 96.31 97 VAL A N 1
ATOM 813 C CA . VAL A 1 97 ? -8.416 -8.270 8.514 1.00 96.31 97 VAL A CA 1
ATOM 814 C C . VAL A 1 97 ? -7.911 -8.632 7.125 1.00 96.31 97 VAL A C 1
ATOM 816 O O . VAL A 1 97 ? -8.597 -9.345 6.397 1.00 96.31 97 VAL A O 1
ATOM 819 N N . ASP A 1 98 ? -6.732 -8.139 6.769 1.00 95.44 98 ASP A N 1
ATOM 820 C CA . ASP A 1 98 ? -6.072 -8.383 5.490 1.00 95.44 98 ASP A CA 1
ATOM 821 C C . ASP A 1 98 ? -4.756 -9.123 5.736 1.00 95.44 98 ASP A C 1
ATOM 823 O O . ASP A 1 98 ? -3.810 -8.568 6.300 1.00 95.44 98 ASP A O 1
ATOM 827 N N . VAL A 1 99 ? -4.724 -10.405 5.379 1.00 94.50 99 VAL A N 1
ATOM 828 C CA . VAL A 1 99 ? -3.556 -11.273 5.556 1.00 94.50 99 VAL A CA 1
ATOM 829 C C . VAL A 1 99 ? -2.857 -11.419 4.215 1.00 94.50 99 VAL A C 1
ATOM 831 O O . VAL A 1 99 ? -3.461 -11.875 3.248 1.00 94.50 99 VAL A O 1
ATOM 834 N N . GLY A 1 100 ? -1.572 -11.072 4.174 1.00 93.06 100 GLY A N 1
ATOM 835 C CA . GLY A 1 100 ? -0.874 -10.840 2.911 1.00 93.06 100 GLY A CA 1
ATOM 836 C C . GLY A 1 100 ? -1.182 -9.450 2.360 1.00 93.06 100 GLY A C 1
ATOM 837 O O . GLY A 1 100 ? -1.353 -9.292 1.153 1.00 93.06 100 GLY A O 1
ATOM 838 N N . ALA A 1 101 ? -1.261 -8.457 3.254 1.00 94.38 101 ALA A N 1
ATOM 839 C CA . ALA A 1 101 ? -1.633 -7.086 2.922 1.00 94.38 101 ALA A CA 1
ATOM 840 C C . ALA A 1 101 ? -0.687 -6.425 1.908 1.00 94.38 101 ALA A C 1
ATOM 842 O O . ALA A 1 101 ? -1.033 -5.393 1.333 1.00 94.38 101 ALA A O 1
ATOM 843 N N . ASN A 1 102 ? 0.504 -6.989 1.682 1.00 94.88 102 ASN A N 1
ATOM 844 C CA . ASN A 1 102 ? 1.464 -6.556 0.680 1.00 94.88 102 ASN A CA 1
ATOM 845 C C . ASN A 1 102 ? 1.766 -5.056 0.841 1.00 94.88 102 ASN A C 1
ATOM 847 O O . ASN A 1 102 ? 2.303 -4.634 1.867 1.00 94.88 102 ASN A O 1
ATOM 851 N N . ILE A 1 103 ? 1.408 -4.226 -0.140 1.00 96.31 103 ILE A N 1
ATOM 852 C CA . ILE A 1 103 ? 1.637 -2.777 -0.106 1.00 96.31 103 ILE A CA 1
ATOM 853 C C . ILE A 1 103 ? 0.457 -1.987 0.486 1.00 96.31 103 ILE A C 1
ATOM 855 O O . ILE A 1 103 ? 0.481 -0.752 0.462 1.00 96.31 103 ILE A O 1
ATOM 859 N N . GLY A 1 104 ? -0.563 -2.677 0.999 1.00 95.88 104 GLY A N 1
ATOM 860 C CA . GLY A 1 104 ? -1.779 -2.111 1.582 1.00 95.88 104 GLY A CA 1
ATOM 861 C C . GLY A 1 104 ? -2.796 -1.647 0.540 1.00 95.88 104 GLY A C 1
ATOM 862 O O . GLY A 1 104 ? -3.584 -0.744 0.813 1.00 95.88 104 GLY A O 1
ATOM 863 N N . ASP A 1 105 ? -2.756 -2.205 -0.668 1.00 94.19 105 ASP A N 1
ATOM 864 C CA . ASP A 1 105 ? -3.656 -1.858 -1.764 1.00 94.19 105 ASP A CA 1
ATOM 865 C C . ASP A 1 105 ? -5.107 -2.252 -1.473 1.00 94.19 105 ASP A C 1
ATOM 867 O O . ASP A 1 105 ? -5.973 -1.389 -1.620 1.00 94.19 105 ASP A O 1
ATOM 871 N N . SER A 1 106 ? -5.380 -3.454 -0.950 1.00 94.56 106 SER A N 1
ATOM 872 C CA . SER A 1 106 ? -6.738 -3.841 -0.520 1.00 94.56 106 SER A CA 1
ATOM 873 C C . SER A 1 106 ? -7.322 -2.833 0.473 1.00 94.56 106 SER A C 1
ATOM 875 O O . SER A 1 106 ? -8.444 -2.359 0.298 1.00 94.56 106 SER A O 1
ATOM 877 N N . ALA A 1 107 ? -6.528 -2.423 1.472 1.00 95.62 107 ALA A N 1
ATOM 878 C CA . ALA A 1 107 ? -6.930 -1.420 2.456 1.00 95.62 107 ALA A CA 1
ATOM 879 C C . ALA A 1 107 ? -7.329 -0.096 1.784 1.00 95.62 107 ALA A C 1
ATOM 881 O O . ALA A 1 107 ? -8.336 0.506 2.153 1.00 95.62 107 ALA A O 1
ATOM 882 N N . ILE A 1 108 ? -6.581 0.322 0.758 1.00 95.06 108 ILE A N 1
ATOM 883 C CA . ILE A 1 108 ? -6.841 1.545 -0.010 1.00 95.06 108 ILE A CA 1
ATOM 884 C C . ILE A 1 108 ? -8.128 1.451 -0.828 1.00 95.06 108 ILE A C 1
ATOM 886 O O . ILE A 1 108 ? -8.906 2.404 -0.826 1.00 95.06 108 ILE A O 1
ATOM 890 N N . PHE A 1 109 ? -8.377 0.323 -1.494 1.00 92.81 109 PHE A N 1
ATOM 891 C CA . PHE A 1 109 ? -9.630 0.095 -2.224 1.00 92.81 109 PHE A CA 1
ATOM 892 C C . PHE A 1 109 ? -10.838 -0.023 -1.289 1.00 92.81 109 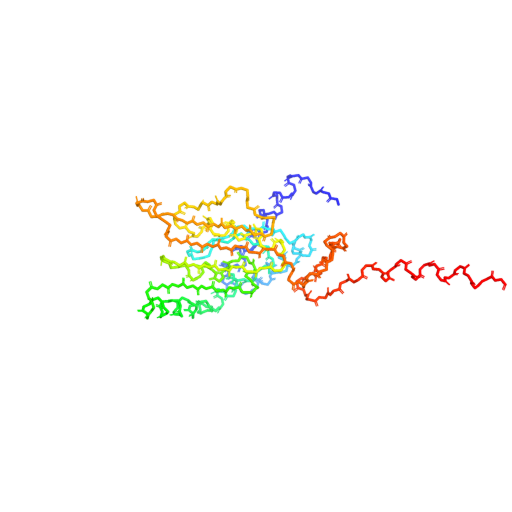PHE A C 1
ATOM 894 O O . PHE A 1 109 ? -11.950 0.326 -1.665 1.00 92.81 109 PHE A O 1
ATOM 901 N N . SER A 1 110 ? -10.621 -0.461 -0.051 1.00 94.06 110 SER A N 1
ATOM 902 C CA . SER A 1 110 ? -11.672 -0.624 0.958 1.00 94.06 110 SER A CA 1
ATOM 903 C C . SER A 1 110 ? -11.922 0.604 1.844 1.00 94.06 110 SER A C 1
ATOM 905 O O . SER A 1 110 ? -12.707 0.509 2.784 1.00 94.06 110 SER A O 1
ATOM 907 N N . LEU A 1 111 ? -11.275 1.751 1.586 1.00 93.06 111 LEU A N 1
ATOM 908 C CA . LEU A 1 111 ? -11.353 2.921 2.470 1.00 93.06 111 LEU A CA 1
ATOM 909 C C . LEU A 1 111 ? -12.793 3.418 2.670 1.00 93.06 111 LEU A C 1
ATOM 911 O O . LEU A 1 111 ? -13.387 4.046 1.794 1.00 93.06 111 LEU A O 1
ATOM 915 N N . ILE A 1 112 ? -13.303 3.239 3.887 1.00 91.81 112 ILE A N 1
ATOM 916 C CA . ILE A 1 112 ? -14.595 3.759 4.342 1.00 91.81 112 ILE A CA 1
ATOM 917 C C . ILE A 1 112 ? -14.471 4.491 5.681 1.00 91.81 112 ILE A C 1
ATOM 919 O O . ILE A 1 112 ? -13.627 4.151 6.518 1.00 91.81 112 ILE A O 1
ATOM 923 N N . LYS A 1 113 ? -15.290 5.530 5.878 1.00 88.81 113 LYS A N 1
ATOM 924 C CA . LYS A 1 113 ? -15.379 6.287 7.137 1.00 88.81 113 LYS A CA 1
ATOM 925 C C . LYS A 1 113 ? -15.731 5.343 8.297 1.00 88.81 113 LYS A C 1
ATOM 927 O O . LYS A 1 113 ? -16.537 4.438 8.099 1.00 88.81 113 LYS A O 1
ATOM 932 N N . GLY A 1 114 ? -15.140 5.519 9.478 1.00 88.56 114 GLY A N 1
ATOM 933 C CA . GLY A 1 114 ? -15.376 4.610 10.609 1.00 88.56 114 GLY A CA 1
ATOM 934 C C . GLY A 1 114 ? -14.675 3.248 10.500 1.00 88.56 114 GLY A C 1
ATOM 935 O O . GLY A 1 114 ? -14.896 2.383 11.345 1.00 88.56 114 GLY A O 1
ATOM 936 N N . GLY A 1 115 ? -13.897 3.002 9.438 1.00 93.56 115 GLY A N 1
ATOM 937 C CA . GLY A 1 115 ? -13.292 1.698 9.174 1.00 93.56 115 GLY A CA 1
ATOM 938 C C . GLY A 1 115 ? -12.080 1.396 10.057 1.00 93.56 115 GLY A C 1
ATOM 939 O O . GLY A 1 115 ? -11.194 2.237 10.228 1.00 93.56 115 GLY A O 1
ATOM 940 N N . SER A 1 116 ? -12.012 0.160 10.550 1.00 96.50 116 SER A N 1
ATOM 941 C CA . SER A 1 116 ? -10.860 -0.393 11.268 1.00 96.50 116 SER A CA 1
ATOM 942 C C . SER A 1 116 ? -10.233 -1.541 10.481 1.00 96.50 116 SER A C 1
ATOM 944 O O . SER A 1 116 ? -10.923 -2.487 10.103 1.00 96.50 116 SER A O 1
ATOM 946 N N . TYR A 1 117 ? -8.921 -1.484 10.270 1.00 97.88 117 TYR A N 1
ATOM 947 C CA . TYR A 1 117 ? -8.171 -2.420 9.435 1.00 97.88 117 TYR A CA 1
ATOM 948 C C . TYR A 1 117 ? -7.009 -3.023 10.225 1.00 97.88 117 TYR A C 1
ATOM 950 O O . TYR A 1 117 ? -6.222 -2.296 10.829 1.00 97.88 117 TYR A O 1
ATOM 958 N N . LEU A 1 118 ? -6.869 -4.344 10.190 1.00 97.44 118 LEU A N 1
ATOM 959 C CA . LEU A 1 118 ? -5.677 -5.070 10.618 1.00 97.44 118 LEU A CA 1
ATOM 960 C C . LEU A 1 118 ? -4.977 -5.605 9.370 1.00 97.44 118 LEU A C 1
ATOM 962 O O . LEU A 1 118 ? -5.514 -6.473 8.692 1.00 97.44 118 LEU A O 1
ATOM 966 N N . LEU A 1 119 ? -3.794 -5.079 9.072 1.00 97.38 119 LEU A N 1
ATOM 967 C CA . LEU A 1 119 ? -3.005 -5.405 7.890 1.00 97.38 119 LEU A CA 1
ATOM 968 C C . LEU A 1 119 ? -1.803 -6.240 8.321 1.00 97.38 119 LEU A C 1
ATOM 970 O O . LEU A 1 119 ? -0.954 -5.750 9.062 1.00 97.38 119 LEU A O 1
ATOM 974 N N . VAL A 1 120 ? -1.730 -7.489 7.878 1.00 95.38 120 VAL A N 1
ATOM 975 C CA . VAL A 1 120 ? -0.653 -8.423 8.222 1.00 95.38 120 VAL A CA 1
ATOM 976 C C . VAL A 1 120 ? 0.155 -8.722 6.971 1.00 95.38 120 VAL A C 1
ATOM 978 O O . VAL A 1 120 ? -0.378 -9.265 6.005 1.00 95.38 120 VAL A O 1
ATOM 981 N N . GLU A 1 121 ? 1.446 -8.402 6.994 1.00 93.69 121 GLU A N 1
ATOM 982 C CA . GLU A 1 121 ? 2.356 -8.634 5.874 1.00 93.69 121 GLU A CA 1
ATOM 983 C C . GLU A 1 121 ? 3.643 -9.335 6.329 1.00 93.69 121 GLU A C 1
ATOM 985 O O . GLU A 1 121 ? 4.313 -8.903 7.268 1.00 93.69 121 GLU A O 1
ATOM 990 N N . GLY A 1 122 ? 3.995 -10.424 5.642 1.00 89.44 122 GLY A N 1
ATOM 991 C CA . GLY A 1 122 ? 5.156 -11.252 5.976 1.00 89.44 122 GLY A CA 1
ATOM 992 C C . GLY A 1 122 ? 6.489 -10.648 5.534 1.00 89.44 122 GLY A C 1
ATOM 993 O O . GLY A 1 122 ? 7.507 -10.825 6.207 1.00 89.44 122 GLY A O 1
ATOM 994 N N . ALA A 1 123 ? 6.499 -9.915 4.420 1.00 87.50 123 ALA A N 1
ATOM 995 C CA . ALA A 1 123 ? 7.677 -9.263 3.876 1.00 87.50 123 ALA A CA 1
ATOM 996 C C . ALA A 1 123 ? 7.782 -7.819 4.383 1.00 87.50 123 ALA A C 1
ATOM 998 O O . ALA A 1 123 ? 7.044 -6.923 3.968 1.00 87.50 123 ALA A O 1
ATOM 999 N N . LEU A 1 124 ? 8.769 -7.567 5.250 1.00 87.00 124 LEU A N 1
ATOM 1000 C CA . LEU A 1 124 ? 8.985 -6.243 5.841 1.00 87.00 124 LEU A CA 1
ATOM 1001 C C . LEU A 1 124 ? 9.119 -5.142 4.776 1.00 87.00 124 LEU A C 1
ATOM 1003 O O . LEU A 1 124 ? 8.601 -4.045 4.960 1.00 87.00 124 LEU A O 1
ATOM 1007 N N . GLU A 1 125 ? 9.762 -5.436 3.643 1.00 86.62 125 GLU A N 1
ATOM 1008 C CA . GLU A 1 125 ? 9.911 -4.491 2.533 1.00 86.62 125 GLU A CA 1
ATOM 1009 C C . GLU A 1 125 ? 8.572 -3.981 1.985 1.00 86.62 125 GLU A C 1
ATOM 1011 O O . GLU A 1 125 ? 8.468 -2.789 1.705 1.00 86.62 125 GLU A O 1
ATOM 1016 N N . TYR A 1 126 ? 7.532 -4.815 1.920 1.00 91.19 126 TYR A N 1
ATOM 1017 C CA . TYR A 1 126 ? 6.188 -4.388 1.523 1.00 91.19 126 TYR A CA 1
ATOM 1018 C C . TYR A 1 126 ? 5.442 -3.704 2.664 1.00 91.19 126 TYR A C 1
ATOM 1020 O O . TYR A 1 126 ? 4.872 -2.631 2.454 1.00 91.19 126 TYR A O 1
ATOM 1028 N N . ALA A 1 127 ? 5.570 -4.217 3.891 1.00 92.06 127 ALA A N 1
ATOM 1029 C CA . ALA A 1 127 ? 4.981 -3.589 5.071 1.00 92.06 127 ALA A CA 1
ATOM 1030 C C . ALA A 1 127 ? 5.446 -2.128 5.251 1.00 92.06 127 ALA A C 1
ATOM 1032 O O . ALA A 1 127 ? 4.656 -1.258 5.619 1.00 92.06 127 ALA A O 1
ATOM 1033 N N . THR A 1 128 ? 6.710 -1.815 4.925 1.00 91.94 128 THR A N 1
ATOM 1034 C CA . THR A 1 128 ? 7.216 -0.429 4.974 1.00 91.94 128 THR A CA 1
ATOM 1035 C C . THR A 1 128 ? 6.562 0.520 3.965 1.00 91.94 128 THR A C 1
ATOM 1037 O O . THR A 1 128 ? 6.605 1.736 4.159 1.00 91.94 128 THR A O 1
ATOM 1040 N N . LEU A 1 129 ? 5.936 0.000 2.905 1.00 96.56 129 LEU A N 1
ATOM 1041 C CA . LEU A 1 129 ? 5.270 0.802 1.876 1.00 96.56 129 LEU A CA 1
ATOM 1042 C C . LEU A 1 129 ? 3.838 1.179 2.258 1.00 96.56 129 LEU A C 1
ATOM 1044 O O . LEU A 1 129 ? 3.340 2.201 1.777 1.00 96.56 129 LEU A O 1
ATOM 1048 N N . ILE A 1 130 ? 3.209 0.409 3.151 1.00 97.19 130 ILE A N 1
ATOM 1049 C CA . ILE A 1 130 ? 1.825 0.621 3.593 1.00 97.19 130 ILE A CA 1
ATOM 1050 C C . ILE A 1 130 ? 1.642 2.040 4.131 1.00 97.19 130 ILE A C 1
ATOM 1052 O O . ILE A 1 130 ? 0.704 2.722 3.735 1.00 97.19 130 ILE A O 1
ATOM 1056 N N . GLU A 1 131 ? 2.565 2.549 4.953 1.00 95.75 131 GLU A N 1
ATOM 1057 C CA . GLU A 1 131 ? 2.467 3.921 5.469 1.00 95.75 131 GLU A CA 1
ATOM 1058 C C . GLU A 1 131 ? 2.419 4.962 4.348 1.00 95.75 131 GLU A C 1
ATOM 1060 O O . GLU A 1 131 ? 1.565 5.851 4.355 1.00 95.75 131 GLU A O 1
ATOM 1065 N N . SER A 1 132 ? 3.340 4.867 3.384 1.00 96.62 132 SER A N 1
ATOM 1066 C CA . SER A 1 132 ? 3.380 5.796 2.252 1.00 96.62 132 SER A CA 1
ATOM 1067 C C . SER A 1 132 ? 2.070 5.739 1.479 1.00 96.62 132 SER A C 1
ATOM 1069 O O . SER A 1 132 ? 1.528 6.778 1.110 1.00 96.62 132 SER A O 1
ATOM 1071 N N . ASN A 1 133 ? 1.549 4.535 1.259 1.00 98.06 133 ASN A N 1
ATOM 1072 C CA . ASN A 1 133 ? 0.337 4.314 0.488 1.00 98.06 133 ASN A CA 1
ATOM 1073 C C . ASN A 1 133 ? -0.911 4.801 1.233 1.00 98.06 133 ASN A C 1
ATOM 1075 O O . ASN A 1 133 ? -1.741 5.480 0.630 1.00 98.06 133 ASN A O 1
ATOM 1079 N N . LEU A 1 134 ? -1.007 4.597 2.548 1.00 97.19 134 LEU A N 1
ATOM 1080 C CA . LEU A 1 134 ? -2.052 5.208 3.370 1.00 97.19 134 LEU A CA 1
ATOM 1081 C C . LEU A 1 134 ? -1.970 6.738 3.303 1.00 97.19 134 LEU A C 1
ATOM 1083 O O . LEU A 1 134 ? -2.964 7.390 3.000 1.00 97.19 134 LEU A O 1
ATOM 1087 N N . ARG A 1 135 ? -0.781 7.329 3.481 1.00 96.25 135 ARG A N 1
ATOM 1088 C CA . ARG A 1 135 ? -0.589 8.791 3.400 1.00 96.25 135 ARG A CA 1
ATOM 1089 C C . ARG A 1 135 ? -0.982 9.385 2.049 1.00 96.25 135 ARG A C 1
ATOM 1091 O O . ARG A 1 135 ? -1.385 10.542 1.997 1.00 96.25 135 ARG A O 1
ATOM 1098 N N . HIS A 1 136 ? -0.829 8.634 0.963 1.00 96.44 136 HIS A N 1
ATOM 1099 C CA . HIS A 1 136 ? -1.188 9.099 -0.372 1.00 96.44 136 HIS A CA 1
ATOM 1100 C C . HIS A 1 136 ? -2.695 9.095 -0.647 1.00 96.44 136 HIS A C 1
ATOM 1102 O O . HIS A 1 136 ? -3.145 9.889 -1.473 1.00 96.44 136 HIS A O 1
ATOM 1108 N N . ASN A 1 137 ? -3.457 8.202 -0.007 1.00 96.25 137 ASN A N 1
ATOM 1109 C CA . ASN A 1 137 ? -4.853 7.936 -0.378 1.00 96.25 137 ASN A CA 1
ATOM 1110 C C . ASN A 1 137 ? -5.863 8.292 0.720 1.00 96.25 137 ASN A C 1
ATOM 1112 O O . ASN A 1 137 ? -7.024 8.566 0.419 1.00 96.25 137 ASN A O 1
ATOM 1116 N N . VAL A 1 138 ? -5.435 8.352 1.981 1.00 94.44 138 VAL A N 1
ATOM 1117 C CA . VAL A 1 138 ? -6.260 8.848 3.082 1.00 94.44 138 VAL A CA 1
ATOM 1118 C C . VAL A 1 138 ? -6.326 10.375 2.997 1.00 94.44 138 VAL A C 1
ATOM 1120 O O . VAL A 1 138 ? -5.308 11.063 3.014 1.00 94.44 138 VAL A O 1
ATOM 1123 N N . LYS A 1 139 ? -7.544 10.917 2.881 1.00 89.25 139 LYS A N 1
ATOM 1124 C CA . LYS A 1 139 ? -7.781 12.359 2.667 1.00 89.25 139 LYS A CA 1
ATOM 1125 C C . LYS A 1 139 ? -7.462 13.214 3.894 1.00 89.25 139 LYS A C 1
ATOM 1127 O O . LYS A 1 139 ? -7.180 14.402 3.770 1.00 89.25 139 LYS A O 1
ATOM 1132 N N . THR A 1 140 ? -7.554 12.619 5.073 1.00 91.00 140 THR A N 1
ATOM 1133 C CA . THR A 1 140 ? -7.297 13.256 6.363 1.00 91.00 140 THR A CA 1
ATOM 1134 C C . THR A 1 140 ? -5.867 13.004 6.820 1.00 91.00 140 THR A C 1
ATOM 1136 O O . THR A 1 140 ? -5.199 12.067 6.385 1.00 91.00 140 THR A O 1
ATOM 1139 N N . ARG A 1 141 ? -5.383 13.834 7.745 1.00 93.75 141 ARG A N 1
ATOM 1140 C CA . ARG A 1 141 ? -4.058 13.643 8.335 1.00 93.75 141 ARG A CA 1
ATOM 1141 C C . ARG A 1 141 ? -3.971 12.274 9.017 1.00 93.75 141 ARG A C 1
ATOM 1143 O O . ARG A 1 141 ? -4.808 11.943 9.851 1.00 93.75 141 ARG A O 1
ATOM 1150 N N . LEU A 1 142 ? -2.918 11.531 8.682 1.00 95.50 142 LEU A N 1
ATOM 1151 C CA . LEU A 1 142 ? -2.583 10.259 9.312 1.00 95.50 142 LEU A CA 1
ATOM 1152 C C . LEU A 1 142 ? -1.685 10.498 10.535 1.00 95.50 142 LEU A C 1
ATOM 1154 O O . LEU A 1 142 ? -0.612 11.107 10.422 1.00 95.50 142 LEU A O 1
ATOM 1158 N N . TYR A 1 143 ? -2.134 10.020 11.688 1.00 95.31 143 TYR A N 1
ATOM 1159 C CA . TYR A 1 143 ? -1.426 10.000 12.965 1.00 95.31 143 TYR A CA 1
ATOM 1160 C C . TYR A 1 143 ? -0.835 8.611 13.216 1.00 95.31 143 TYR A C 1
ATOM 1162 O O . TYR A 1 143 ? -1.237 7.642 12.578 1.00 95.31 143 TYR A O 1
ATOM 1170 N N . THR A 1 144 ? 0.127 8.524 14.131 1.00 94.50 144 THR A N 1
ATOM 1171 C CA . THR A 1 144 ? 0.730 7.268 14.596 1.00 94.50 144 THR A CA 1
ATOM 1172 C C . THR A 1 1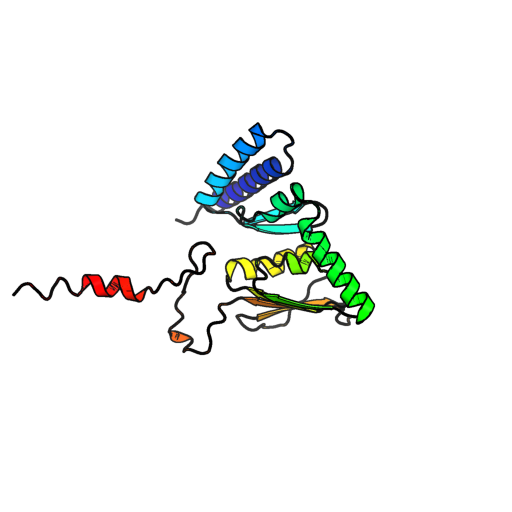44 ? 0.951 7.352 16.097 1.00 94.50 144 THR A C 1
ATOM 1174 O O . THR A 1 144 ? 1.150 8.449 16.627 1.00 94.50 144 THR A O 1
ATOM 1177 N N . ASP A 1 145 ? 0.938 6.207 16.771 1.00 90.44 145 ASP A N 1
ATOM 1178 C CA . ASP A 1 145 ? 1.262 6.135 18.196 1.00 90.44 145 ASP A CA 1
ATOM 1179 C C . ASP A 1 145 ? 2.731 6.512 18.447 1.00 90.44 145 ASP A C 1
ATOM 1181 O O . ASP A 1 145 ? 3.604 6.302 17.596 1.00 90.44 145 ASP A O 1
ATOM 1185 N N . ALA A 1 146 ? 3.005 7.086 19.621 1.00 81.38 146 ALA A N 1
ATOM 1186 C CA . ALA A 1 146 ? 4.367 7.327 20.077 1.00 81.38 146 ALA A CA 1
ATOM 1187 C C . ALA A 1 146 ? 5.006 5.990 20.478 1.00 81.38 146 ALA A C 1
ATOM 1189 O O . ALA A 1 146 ? 4.414 5.235 21.242 1.00 81.38 146 ALA A O 1
ATOM 1190 N N . ASN A 1 147 ? 6.217 5.717 19.988 1.00 82.31 147 ASN A N 1
ATOM 1191 C CA . ASN A 1 147 ? 6.972 4.488 20.272 1.00 82.31 147 ASN A CA 1
ATOM 1192 C C . ASN A 1 147 ? 6.196 3.190 19.955 1.00 82.31 147 ASN A C 1
ATOM 1194 O O . ASN A 1 147 ? 5.946 2.388 20.857 1.00 82.31 147 ASN A O 1
ATOM 1198 N N . PRO A 1 148 ? 5.809 2.959 18.686 1.00 82.25 148 PRO A N 1
ATOM 1199 C CA . PRO A 1 148 ? 5.116 1.735 18.310 1.00 82.25 148 PRO A CA 1
ATOM 1200 C C . PRO A 1 148 ? 6.015 0.501 18.525 1.00 82.25 148 PRO A C 1
ATOM 1202 O O . PRO A 1 148 ? 7.241 0.607 18.389 1.00 82.25 148 PRO A O 1
ATOM 1205 N N . PRO A 1 149 ? 5.435 -0.679 18.814 1.00 81.31 149 PRO A N 1
ATOM 1206 C CA . PRO A 1 149 ? 6.175 -1.937 18.809 1.00 81.31 149 PRO A CA 1
ATOM 1207 C C . PRO A 1 149 ? 6.954 -2.136 17.500 1.00 81.31 149 PRO A C 1
ATOM 1209 O O . PRO A 1 149 ? 6.520 -1.715 16.430 1.00 81.31 149 PRO A O 1
ATOM 1212 N N . HIS A 1 150 ? 8.094 -2.828 17.558 1.00 75.94 150 HIS A N 1
ATOM 1213 C CA . HIS A 1 150 ? 8.991 -2.976 16.403 1.00 75.94 150 HIS A CA 1
ATOM 1214 C C . HIS A 1 150 ? 8.293 -3.523 15.141 1.00 75.94 150 HIS A C 1
ATOM 1216 O O . HIS A 1 150 ? 8.537 -3.035 14.039 1.00 75.94 150 HIS A O 1
ATOM 1222 N N . LEU A 1 151 ? 7.411 -4.514 15.311 1.00 84.06 151 LEU A N 1
ATOM 1223 C CA . LEU A 1 151 ? 6.713 -5.197 14.215 1.00 84.06 151 LEU A CA 1
ATOM 1224 C C . LEU A 1 151 ? 5.271 -4.723 14.016 1.00 84.06 151 LEU A C 1
ATOM 1226 O O . LEU A 1 151 ? 4.622 -5.177 13.082 1.00 84.06 151 LEU A O 1
ATOM 1230 N N . ALA A 1 152 ? 4.756 -3.835 14.870 1.00 89.56 152 ALA A N 1
ATOM 1231 C CA . ALA A 1 152 ? 3.369 -3.393 14.811 1.00 89.56 152 ALA A CA 1
ATOM 1232 C C . ALA A 1 152 ? 3.289 -1.870 14.878 1.00 89.56 152 ALA A C 1
ATOM 1234 O O . ALA A 1 152 ? 3.718 -1.262 15.853 1.00 89.56 152 ALA A O 1
ATOM 1235 N N . LYS A 1 153 ? 2.707 -1.249 13.855 1.00 93.81 153 LYS A N 1
ATOM 1236 C CA . LYS A 1 153 ? 2.492 0.197 13.798 1.00 93.81 153 LYS A CA 1
ATOM 1237 C C . LYS A 1 153 ? 1.025 0.491 13.595 1.00 93.81 153 LYS A C 1
ATOM 1239 O O . LYS A 1 153 ? 0.406 -0.028 12.671 1.00 93.81 153 LYS A O 1
ATOM 1244 N N . ARG A 1 154 ? 0.480 1.353 14.444 1.00 95.19 154 ARG A N 1
ATOM 1245 C CA . ARG A 1 154 ? -0.888 1.829 14.310 1.00 95.19 154 ARG A CA 1
ATOM 1246 C C . ARG A 1 154 ? -0.897 3.201 13.663 1.00 95.19 154 ARG A C 1
ATOM 1248 O O . ARG A 1 154 ? -0.237 4.120 14.142 1.00 95.19 154 ARG A O 1
ATOM 1255 N N . TYR A 1 155 ? -1.687 3.324 12.610 1.00 96.44 155 TYR A N 1
ATOM 1256 C CA . TYR A 1 155 ? -2.018 4.574 11.956 1.00 96.44 155 TYR A CA 1
ATOM 1257 C C . TYR A 1 155 ? -3.494 4.874 12.153 1.00 96.44 155 TYR A C 1
ATOM 1259 O O . TYR A 1 155 ? -4.313 3.961 12.159 1.00 96.44 155 TYR A O 1
ATOM 1267 N N . TYR A 1 156 ? -3.856 6.140 12.303 1.00 96.44 156 TYR A N 1
ATOM 1268 C CA . TYR A 1 156 ? -5.259 6.512 12.455 1.00 96.44 156 TYR A CA 1
ATOM 1269 C C . TYR A 1 156 ? -5.530 7.933 11.977 1.00 96.44 156 TYR A C 1
ATOM 1271 O O . TYR A 1 156 ? -4.613 8.741 11.818 1.00 96.44 156 TYR A O 1
ATOM 1279 N N . THR A 1 157 ? -6.796 8.238 11.728 1.00 95.75 157 THR A N 1
ATOM 1280 C CA . THR A 1 157 ? -7.283 9.573 11.379 1.00 95.75 157 THR A CA 1
ATOM 1281 C C . THR A 1 157 ? -8.161 10.108 12.496 1.00 95.75 157 THR A C 1
ATOM 1283 O O . THR A 1 157 ? -8.617 9.359 13.361 1.00 95.75 157 THR A O 1
ATOM 1286 N N . LYS A 1 158 ? -8.383 11.421 12.487 1.00 94.00 158 LYS A N 1
ATOM 1287 C CA . LYS A 1 158 ? -9.322 12.075 13.390 1.00 94.00 158 LYS A CA 1
ATOM 1288 C C . LYS A 1 158 ? -10.365 12.847 12.598 1.00 94.00 158 LYS A C 1
ATOM 1290 O O . LYS A 1 158 ? -10.034 13.398 11.544 1.00 94.00 158 LYS A O 1
ATOM 1295 N N . ASP A 1 159 ? -11.583 12.892 13.112 1.00 91.31 159 ASP A N 1
ATOM 1296 C CA . ASP A 1 159 ? -12.642 13.758 12.610 1.00 91.31 159 ASP A CA 1
ATOM 1297 C C . ASP A 1 159 ? -12.452 15.221 13.062 1.00 91.31 159 ASP A C 1
ATOM 1299 O O . ASP A 1 159 ? -11.434 15.598 13.651 1.00 91.31 159 ASP A O 1
ATOM 1303 N N . TYR A 1 160 ? -13.437 16.069 12.758 1.00 88.44 160 TYR A N 1
ATOM 1304 C CA . TYR A 1 160 ? -13.421 17.490 13.115 1.00 88.44 160 TYR A CA 1
ATOM 1305 C C . TYR A 1 160 ? -13.519 17.744 14.627 1.00 88.44 160 TYR A C 1
ATOM 1307 O O . TYR A 1 160 ? -13.103 18.808 15.083 1.00 88.44 160 TYR A O 1
ATOM 1315 N N . GLU A 1 161 ? -14.034 16.784 15.398 1.00 90.94 161 GLU A N 1
ATOM 1316 C CA . GLU A 1 161 ? -14.120 16.836 16.862 1.00 90.94 161 GLU A CA 1
ATOM 1317 C C . GLU A 1 161 ? -12.841 16.305 17.531 1.00 90.94 161 GLU A C 1
ATOM 1319 O O . GLU A 1 161 ? -12.679 16.381 18.749 1.00 90.94 161 GLU A O 1
ATOM 1324 N N . GLY A 1 162 ? -11.895 15.792 16.737 1.00 88.81 162 GLY A N 1
ATOM 1325 C CA . GLY A 1 162 ? -10.653 15.205 17.221 1.00 88.81 162 GLY A CA 1
ATOM 1326 C C . GLY A 1 162 ? -10.803 13.762 17.710 1.00 88.81 162 GLY A C 1
ATOM 1327 O O . GLY A 1 162 ? -9.840 13.232 18.284 1.00 88.81 162 GLY A O 1
ATOM 1328 N N . GLN A 1 163 ? -11.960 13.138 17.474 1.00 89.69 163 GLN A N 1
ATOM 1329 C CA . GLN A 1 163 ? -12.210 11.727 17.744 1.00 89.69 163 GLN A CA 1
ATOM 1330 C C . GLN A 1 163 ? -11.643 10.868 16.618 1.00 89.69 163 GLN A C 1
ATOM 1332 O O . GLN A 1 163 ? -11.505 11.316 15.483 1.00 89.69 163 GLN A O 1
ATOM 1337 N N . GLU A 1 164 ? -11.261 9.637 16.937 1.00 90.88 164 GLU A N 1
ATOM 1338 C CA . GLU A 1 164 ? -10.732 8.709 15.942 1.00 90.88 164 GLU A CA 1
ATOM 1339 C C . GLU A 1 164 ? -11.818 8.286 14.950 1.00 90.88 164 GLU A C 1
ATOM 1341 O O . GLU A 1 164 ? -12.879 7.822 15.357 1.00 90.88 164 GLU A O 1
ATOM 1346 N N . ASP A 1 165 ? -11.531 8.429 13.655 1.00 91.19 165 ASP A N 1
ATOM 1347 C CA . ASP A 1 165 ? -12.482 8.128 12.576 1.00 91.19 165 ASP A CA 1
ATOM 1348 C C . ASP A 1 165 ? -12.101 6.863 11.799 1.00 91.19 165 ASP A C 1
ATOM 1350 O O . ASP A 1 165 ? -12.958 6.068 11.435 1.00 91.19 165 ASP A O 1
ATOM 1354 N N . GLN A 1 166 ? -10.814 6.636 11.537 1.00 94.06 166 GLN A N 1
ATOM 1355 C CA . GLN A 1 166 ? -10.328 5.433 10.855 1.00 94.06 166 GLN A CA 1
ATOM 1356 C C . GLN A 1 166 ? -9.048 4.942 11.516 1.00 94.06 166 GLN A C 1
ATOM 1358 O O . GLN A 1 166 ? -8.223 5.757 11.936 1.00 94.06 166 GLN A O 1
ATOM 1363 N N . SER A 1 167 ? -8.838 3.627 11.550 1.00 96.56 167 SER A N 1
ATOM 1364 C CA . SER A 1 167 ? -7.632 3.025 12.128 1.00 96.56 167 SER A CA 1
ATOM 1365 C C . SER A 1 167 ? -7.075 1.870 11.320 1.00 96.56 167 SER A C 1
ATOM 1367 O O . SER A 1 167 ? -7.804 1.029 10.817 1.00 96.56 167 SER A O 1
ATOM 1369 N N . PHE A 1 168 ? -5.751 1.803 11.253 1.00 97.56 168 PHE A N 1
ATOM 1370 C CA . PHE A 1 168 ? -4.979 0.802 10.533 1.00 97.56 168 PHE A CA 1
ATOM 1371 C C . PHE A 1 168 ? -3.901 0.271 11.472 1.00 97.56 168 PHE A C 1
ATOM 1373 O O . PHE A 1 168 ? -2.954 0.983 11.802 1.00 97.56 168 PHE A O 1
ATOM 1380 N N . LEU A 1 169 ? -4.026 -0.972 11.917 1.00 96.94 169 LEU A N 1
ATOM 1381 C CA . LEU A 1 169 ? -2.968 -1.674 12.625 1.00 96.94 169 LEU A CA 1
ATOM 1382 C C . LEU A 1 169 ? -2.172 -2.487 11.608 1.00 96.94 169 LEU A C 1
ATOM 1384 O O . LEU A 1 169 ? -2.689 -3.438 11.037 1.00 96.94 169 LEU A O 1
ATOM 1388 N N . VAL A 1 170 ? -0.925 -2.100 11.370 1.00 95.94 170 VAL A N 1
ATOM 1389 C CA . VAL A 1 170 ? -0.021 -2.759 10.428 1.00 95.94 170 VAL A CA 1
ATOM 1390 C C . VAL A 1 170 ? 0.944 -3.636 11.201 1.00 95.94 170 VAL A C 1
ATOM 1392 O O . VAL A 1 170 ? 1.746 -3.125 11.980 1.00 95.94 170 VAL A O 1
ATOM 1395 N N . TYR A 1 171 ? 0.896 -4.937 10.957 1.00 93.62 171 TYR A N 1
ATOM 1396 C CA . TYR A 1 171 ? 1.862 -5.905 11.442 1.00 93.62 171 TYR A CA 1
ATOM 1397 C C . TYR A 1 171 ? 2.782 -6.329 10.294 1.00 93.62 171 TYR A C 1
ATOM 1399 O O . TYR A 1 171 ? 2.322 -6.905 9.309 1.00 93.62 171 TYR A O 1
ATOM 1407 N N . GLY A 1 172 ? 4.075 -6.036 10.411 1.00 89.19 172 GLY A N 1
ATOM 1408 C CA . GLY A 1 172 ? 5.095 -6.429 9.441 1.00 89.19 172 GLY A CA 1
ATOM 1409 C C . GLY A 1 172 ? 6.038 -7.458 10.047 1.00 89.19 172 GLY A C 1
ATOM 1410 O O . GLY A 1 172 ? 6.839 -7.102 10.907 1.00 89.19 172 GLY A O 1
ATOM 1411 N N . GLY A 1 173 ? 5.975 -8.711 9.602 1.00 81.81 173 GLY A N 1
ATOM 1412 C CA . GLY A 1 173 ? 6.845 -9.775 10.096 1.00 81.81 173 GLY A CA 1
ATOM 1413 C C . GLY A 1 173 ? 6.330 -11.185 9.819 1.00 81.81 173 GLY A C 1
ATOM 1414 O O . GLY A 1 173 ? 5.163 -11.399 9.498 1.00 81.81 173 GLY A O 1
ATOM 1415 N N . ILE A 1 174 ? 7.222 -12.164 9.964 1.00 70.31 174 ILE A N 1
ATOM 1416 C CA . ILE A 1 174 ? 6.906 -13.581 9.779 1.00 70.31 174 ILE A CA 1
ATOM 1417 C C . ILE A 1 174 ? 6.193 -14.113 11.030 1.00 70.31 174 ILE A C 1
ATOM 1419 O O . ILE A 1 174 ? 6.743 -14.070 12.128 1.00 70.31 174 ILE A O 1
ATOM 1423 N N . PHE A 1 175 ? 4.990 -14.661 10.847 1.00 61.88 175 PHE A N 1
ATOM 1424 C CA . PHE A 1 175 ? 4.217 -15.325 11.897 1.00 61.88 175 PHE A CA 1
ATOM 1425 C C . PHE A 1 175 ? 4.570 -16.820 11.931 1.00 61.88 175 PHE A C 1
ATOM 1427 O O . PHE A 1 175 ? 3.850 -17.666 11.407 1.00 61.88 175 PHE A O 1
ATOM 1434 N N . LEU A 1 176 ? 5.728 -17.152 12.494 1.00 54.94 176 LEU A N 1
ATOM 1435 C CA . LEU A 1 176 ? 6.085 -18.527 12.846 1.00 54.94 176 LEU A CA 1
ATOM 1436 C C . LEU A 1 176 ? 6.260 -18.523 14.363 1.00 54.94 176 LEU A C 1
ATOM 1438 O O . LEU A 1 176 ? 7.066 -17.743 14.860 1.00 54.94 176 LEU A O 1
ATOM 1442 N N . GLY A 1 177 ? 5.423 -19.291 15.069 1.00 45.34 177 GLY A N 1
ATOM 1443 C CA . GLY A 1 177 ? 5.232 -19.234 16.524 1.00 45.34 177 GLY A CA 1
ATOM 1444 C C . GLY A 1 177 ? 6.516 -19.218 17.362 1.00 45.34 177 GLY A C 1
ATOM 1445 O O . GLY A 1 177 ? 7.592 -19.548 16.872 1.00 45.34 177 GLY A O 1
ATOM 1446 N N . GLU A 1 178 ? 6.365 -18.813 18.627 1.00 39.22 178 GLU A N 1
ATOM 1447 C CA . GLU A 1 178 ? 7.430 -18.572 19.611 1.00 39.22 178 GLU A CA 1
ATOM 1448 C C . GLU A 1 178 ? 8.553 -19.622 19.582 1.00 39.22 178 GLU A C 1
ATOM 1450 O O . GLU A 1 178 ? 8.488 -20.681 20.202 1.00 39.22 178 GLU A O 1
ATOM 1455 N N . GLY A 1 179 ? 9.615 -19.286 18.862 1.00 43.44 179 GLY A N 1
ATOM 1456 C CA . GLY A 1 179 ? 10.963 -19.764 19.094 1.00 43.44 179 GLY A CA 1
ATOM 1457 C C . GLY A 1 179 ? 11.826 -18.565 19.475 1.00 43.44 179 GLY A C 1
ATOM 1458 O O . GLY A 1 179 ? 11.450 -17.407 19.293 1.00 43.44 179 GLY A O 1
ATOM 1459 N N . ASP A 1 180 ? 12.995 -18.842 20.026 1.00 39.97 180 ASP A N 1
ATOM 1460 C CA . ASP A 1 180 ? 13.903 -17.868 20.625 1.00 39.97 180 ASP A CA 1
ATOM 1461 C C . ASP A 1 180 ? 14.405 -16.805 19.623 1.00 39.97 180 ASP A C 1
ATOM 1463 O O . ASP A 1 180 ? 15.159 -17.118 18.695 1.00 39.97 180 ASP A O 1
ATOM 1467 N N . LEU A 1 181 ? 14.000 -15.539 19.817 1.00 45.75 181 LEU A N 1
ATOM 1468 C CA . LEU A 1 181 ? 14.285 -14.361 18.966 1.00 45.75 181 LEU A CA 1
ATOM 1469 C C . LEU A 1 181 ? 15.779 -14.164 18.622 1.00 45.75 181 LEU A C 1
ATOM 1471 O O . LEU A 1 181 ? 16.110 -13.461 17.667 1.00 45.75 181 LEU A O 1
ATOM 1475 N N . SER A 1 182 ? 16.682 -14.800 19.367 1.00 42.34 182 SER A N 1
ATOM 1476 C CA . SER A 1 182 ? 18.136 -14.761 19.182 1.00 42.34 182 SER A CA 1
ATOM 1477 C C . SER A 1 182 ? 18.641 -15.557 17.965 1.00 42.34 182 SER A C 1
ATOM 1479 O O . SER A 1 182 ? 19.682 -15.203 17.413 1.00 42.34 182 SER A O 1
ATOM 1481 N N . ASN A 1 183 ? 17.895 -16.562 17.487 1.00 39.38 183 ASN A N 1
ATOM 1482 C CA . ASN A 1 183 ? 18.266 -17.383 16.321 1.00 39.38 183 ASN A CA 1
ATOM 1483 C C . ASN A 1 183 ? 17.604 -16.944 15.000 1.00 39.38 183 ASN A C 1
ATOM 1485 O O . ASN A 1 183 ? 17.903 -17.501 13.944 1.00 39.38 183 ASN A O 1
ATOM 1489 N N . TYR A 1 184 ? 16.755 -15.912 15.010 1.00 45.53 184 TYR A N 1
ATOM 1490 C CA . TYR A 1 184 ? 16.032 -15.419 13.826 1.00 45.53 184 TYR A CA 1
ATOM 1491 C C . TYR A 1 184 ? 16.880 -14.488 12.958 1.00 45.53 184 TYR A C 1
ATOM 1493 O O . TYR A 1 184 ?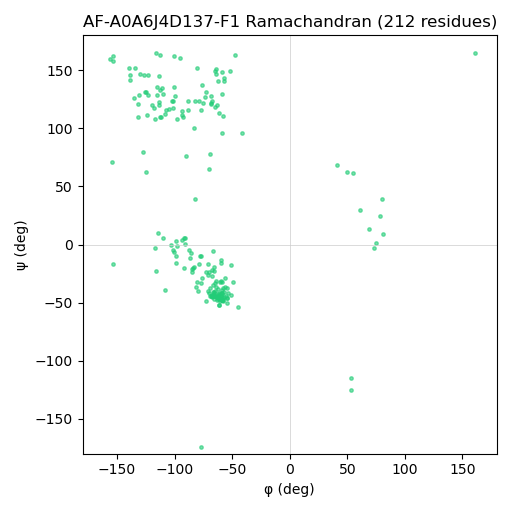 16.387 -13.488 12.429 1.00 45.53 184 TYR A O 1
ATOM 1501 N N . GLN A 1 185 ? 18.169 -14.798 12.787 1.00 37.62 185 GLN A N 1
ATOM 1502 C CA . GLN A 1 185 ? 18.975 -14.157 11.757 1.00 37.62 185 GLN A CA 1
ATOM 1503 C C . GLN A 1 185 ? 18.333 -14.418 10.390 1.00 37.62 185 GLN A C 1
ATOM 1505 O O . GLN A 1 185 ? 18.570 -15.441 9.759 1.00 37.62 185 GLN A O 1
ATOM 1510 N N . LEU A 1 186 ? 17.533 -13.444 9.942 1.00 43.00 186 LEU A N 1
ATOM 1511 C CA . LEU A 1 186 ? 17.223 -13.144 8.550 1.00 43.00 186 LEU A CA 1
ATOM 1512 C C . LEU A 1 186 ? 16.990 -14.395 7.690 1.00 43.00 186 LEU A C 1
ATOM 1514 O O . LEU A 1 186 ? 17.748 -14.680 6.759 1.00 43.00 186 LEU A O 1
ATOM 1518 N N . GLN A 1 187 ? 15.888 -15.098 7.959 1.00 43.81 187 GLN A N 1
ATOM 1519 C CA . GLN A 1 187 ? 15.237 -15.923 6.941 1.00 43.81 187 GLN A CA 1
ATOM 1520 C C . GLN A 1 187 ? 14.627 -14.974 5.897 1.00 43.81 187 GLN A C 1
ATOM 1522 O O . GLN A 1 187 ? 13.449 -14.633 5.927 1.00 43.81 187 GLN A O 1
ATOM 1527 N N . LEU A 1 188 ? 15.489 -14.449 5.024 1.00 39.59 188 LEU A N 1
ATOM 1528 C CA . LEU A 1 188 ? 15.098 -13.669 3.857 1.00 39.59 188 LEU A CA 1
ATOM 1529 C C . LEU A 1 188 ? 14.287 -14.570 2.924 1.00 39.59 188 LEU A C 1
ATOM 1531 O O . LEU A 1 188 ? 14.795 -15.580 2.438 1.00 39.59 188 LEU A O 1
ATOM 1535 N N . LEU A 1 189 ? 13.044 -14.173 2.665 1.00 42.91 189 LEU A N 1
ATOM 1536 C CA . LEU A 1 189 ? 12.226 -14.734 1.599 1.00 42.91 189 LEU A CA 1
ATOM 1537 C C . LEU A 1 189 ? 12.886 -14.392 0.259 1.00 42.91 189 LEU A C 1
ATOM 1539 O O . LEU A 1 189 ? 13.048 -13.220 -0.082 1.00 42.91 189 LEU A O 1
ATOM 1543 N N . GLU A 1 190 ? 13.289 -15.405 -0.504 1.00 36.28 190 GLU A N 1
ATOM 1544 C CA . GLU A 1 190 ? 13.801 -15.188 -1.853 1.00 36.28 190 GLU A CA 1
ATOM 1545 C C . GLU A 1 190 ? 12.616 -14.925 -2.798 1.00 36.28 190 GLU A C 1
ATOM 1547 O O . GLU A 1 190 ? 11.761 -15.785 -3.036 1.00 36.28 190 GLU A O 1
ATOM 1552 N N . ASN A 1 191 ? 12.571 -13.713 -3.353 1.00 40.34 191 ASN A N 1
ATOM 1553 C CA . ASN A 1 191 ? 11.742 -13.348 -4.506 1.00 40.34 191 ASN A CA 1
ATOM 1554 C C . ASN A 1 191 ? 10.216 -13.490 -4.319 1.00 40.34 191 ASN A C 1
ATOM 1556 O O . ASN A 1 191 ? 9.508 -13.744 -5.292 1.00 40.34 191 ASN A O 1
ATOM 1560 N N . GLY A 1 192 ? 9.696 -13.337 -3.096 1.00 40.88 192 GLY A N 1
ATOM 1561 C CA . GLY A 1 192 ? 8.248 -13.399 -2.837 1.00 40.88 192 GLY A CA 1
ATOM 1562 C C . GLY A 1 192 ? 7.630 -14.793 -3.014 1.00 40.88 192 GLY A C 1
ATOM 1563 O O . GLY A 1 192 ? 6.411 -14.928 -3.053 1.00 40.88 192 GLY A O 1
ATOM 1564 N N . SER A 1 193 ? 8.457 -15.838 -3.110 1.00 39.09 193 SER A N 1
ATOM 1565 C CA . SER A 1 193 ? 8.018 -17.231 -3.039 1.00 39.09 193 SER A CA 1
ATOM 1566 C C . SER A 1 193 ? 8.308 -17.777 -1.642 1.00 39.09 193 SER A C 1
ATOM 1568 O O . SER A 1 193 ? 9.378 -17.520 -1.091 1.00 39.09 193 SER A O 1
ATOM 1570 N N . ALA A 1 194 ? 7.356 -18.504 -1.050 1.00 39.78 194 ALA A N 1
ATOM 1571 C CA . ALA A 1 194 ? 7.475 -19.116 0.276 1.00 39.78 194 ALA A CA 1
ATOM 1572 C C . ALA A 1 194 ? 8.482 -20.284 0.270 1.00 39.78 194 ALA A C 1
ATOM 1574 O O . ALA A 1 194 ? 8.121 -21.447 0.439 1.00 39.78 194 ALA A O 1
ATOM 1575 N N . LYS A 1 195 ? 9.759 -19.983 0.024 1.00 38.12 195 LYS A N 1
ATOM 1576 C CA . LYS A 1 195 ? 10.860 -20.938 0.081 1.00 38.12 195 LYS A CA 1
ATOM 1577 C C . LYS A 1 195 ? 11.761 -20.570 1.254 1.00 38.12 195 LYS A C 1
ATOM 1579 O O . LYS A 1 195 ? 12.448 -19.553 1.232 1.00 38.12 195 LYS A O 1
ATOM 1584 N N . LEU A 1 196 ? 11.727 -21.409 2.286 1.00 40.41 196 LEU A N 1
ATOM 1585 C CA . LEU A 1 196 ? 12.611 -21.323 3.446 1.00 40.41 196 LEU A CA 1
ATOM 1586 C C . LEU A 1 196 ? 14.043 -21.658 3.008 1.00 40.41 196 LEU A C 1
ATOM 1588 O O . LEU A 1 196 ? 14.295 -22.744 2.486 1.00 40.41 196 LEU A O 1
ATOM 1592 N N . ILE A 1 197 ? 14.976 -20.727 3.208 1.00 41.69 197 ILE A N 1
ATOM 1593 C CA . ILE A 1 197 ? 16.410 -20.986 3.051 1.00 41.69 197 ILE A CA 1
ATOM 1594 C C . ILE A 1 197 ? 16.979 -21.252 4.440 1.00 41.69 197 ILE A C 1
ATOM 1596 O O . ILE A 1 197 ? 17.138 -20.330 5.240 1.00 41.69 197 ILE A O 1
ATOM 1600 N N . ASP A 1 198 ? 17.315 -22.509 4.713 1.00 40.47 198 ASP A N 1
ATOM 1601 C CA . ASP A 1 198 ? 18.078 -22.872 5.901 1.00 40.47 198 ASP A CA 1
ATOM 1602 C C . ASP A 1 198 ? 19.577 -22.658 5.627 1.00 40.47 198 ASP A C 1
ATOM 1604 O O . ASP A 1 198 ? 20.236 -23.463 4.961 1.00 40.47 198 ASP A O 1
ATOM 1608 N N . ARG A 1 199 ? 20.130 -21.534 6.104 1.00 43.47 199 ARG A N 1
ATOM 1609 C CA . ARG A 1 199 ? 21.554 -21.184 5.925 1.00 43.47 199 ARG A CA 1
ATOM 1610 C C . ARG A 1 199 ? 22.517 -22.111 6.675 1.00 43.47 199 ARG A C 1
ATOM 1612 O O . ARG A 1 199 ? 23.722 -22.012 6.455 1.00 43.47 199 ARG A O 1
ATOM 1619 N N . ASN A 1 200 ? 22.024 -23.040 7.492 1.00 39.38 200 ASN A N 1
ATOM 1620 C CA . ASN A 1 200 ? 22.879 -23.993 8.198 1.00 39.38 200 ASN A CA 1
ATOM 1621 C C . ASN A 1 200 ? 23.370 -25.158 7.325 1.00 39.38 200 ASN A C 1
ATOM 1623 O O . ASN A 1 200 ? 24.281 -25.881 7.729 1.00 39.38 200 ASN A O 1
ATOM 1627 N N . THR A 1 201 ? 22.847 -25.324 6.107 1.00 37.91 201 THR A N 1
ATOM 1628 C CA . THR A 1 201 ? 23.247 -26.441 5.232 1.00 37.91 201 THR A CA 1
ATOM 1629 C C . THR A 1 201 ? 24.503 -26.175 4.396 1.00 37.91 201 THR A C 1
ATOM 1631 O O . THR A 1 201 ? 25.185 -27.126 4.015 1.00 37.91 201 THR A O 1
ATOM 1634 N N . THR A 1 202 ? 24.899 -24.918 4.167 1.00 34.28 202 THR A N 1
ATOM 1635 C CA . THR A 1 202 ? 26.070 -24.619 3.315 1.00 34.28 202 THR A CA 1
ATOM 1636 C C . THR A 1 202 ? 27.407 -24.715 4.057 1.00 34.28 202 THR A C 1
ATOM 1638 O O . THR A 1 202 ? 28.448 -24.894 3.429 1.00 34.28 202 THR A O 1
ATOM 1641 N N . THR A 1 203 ? 27.411 -24.654 5.391 1.00 33.44 203 THR A N 1
ATOM 1642 C CA . THR A 1 203 ? 28.660 -24.672 6.179 1.00 33.44 203 THR A CA 1
ATOM 1643 C C . THR A 1 203 ? 29.083 -26.085 6.600 1.00 33.44 203 THR A C 1
ATOM 1645 O O . THR A 1 203 ? 30.264 -26.319 6.850 1.00 33.44 203 THR A O 1
ATOM 1648 N N . GLN A 1 204 ? 28.172 -27.069 6.621 1.00 31.78 204 GLN A N 1
ATOM 1649 C CA . GLN A 1 204 ? 28.523 -28.452 6.986 1.00 31.78 204 GLN A CA 1
ATOM 1650 C C . GLN A 1 204 ? 29.093 -29.291 5.830 1.00 31.78 204 GLN A C 1
ATOM 1652 O O . GLN A 1 204 ? 29.826 -30.245 6.084 1.00 31.78 204 GLN A O 1
ATOM 1657 N N . GLN A 1 205 ? 28.865 -28.921 4.564 1.00 31.64 205 GLN A N 1
ATOM 1658 C CA . GLN A 1 205 ? 29.442 -29.660 3.428 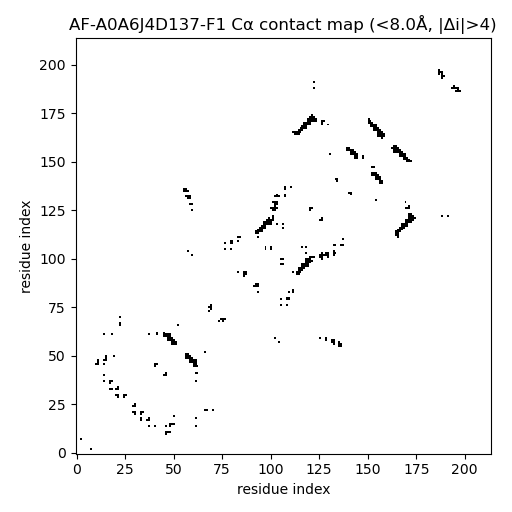1.00 31.64 205 GLN A CA 1
ATOM 1659 C C . GLN A 1 205 ? 30.931 -29.373 3.167 1.00 31.64 205 GLN A C 1
ATOM 1661 O O . GLN A 1 205 ? 31.550 -30.102 2.396 1.00 31.64 205 GLN A O 1
ATOM 1666 N N . HIS A 1 206 ? 31.540 -28.375 3.819 1.00 32.34 206 HIS A N 1
ATOM 1667 C CA . HIS A 1 206 ? 32.975 -28.090 3.659 1.00 32.34 206 HIS A CA 1
ATOM 1668 C C . HIS A 1 206 ? 33.881 -28.659 4.758 1.00 32.34 206 HIS A C 1
ATOM 1670 O O . HIS A 1 206 ? 35.096 -28.698 4.571 1.00 32.34 206 HIS A O 1
ATOM 1676 N N . ASN A 1 207 ? 33.317 -29.185 5.851 1.00 32.97 207 ASN A N 1
ATOM 1677 C CA . ASN A 1 207 ? 34.109 -29.781 6.934 1.00 32.97 207 ASN A CA 1
ATOM 1678 C C . ASN A 1 207 ? 34.192 -31.316 6.879 1.00 32.97 207 ASN A C 1
ATOM 1680 O O . ASN A 1 207 ? 35.108 -31.884 7.468 1.00 32.97 207 ASN A O 1
ATOM 1684 N N . ASN A 1 208 ? 33.327 -31.992 6.114 1.00 32.91 208 ASN A N 1
ATOM 1685 C CA . ASN A 1 208 ? 33.358 -33.458 5.999 1.00 32.91 208 ASN A CA 1
ATOM 1686 C C . ASN A 1 208 ? 34.318 -34.003 4.926 1.00 32.91 208 ASN A C 1
ATOM 1688 O O . ASN A 1 208 ? 34.563 -35.204 4.893 1.00 32.91 208 ASN A O 1
ATOM 1692 N N . THR A 1 209 ? 34.930 -33.155 4.093 1.00 36.47 209 THR A N 1
ATOM 1693 C CA . THR A 1 209 ? 35.893 -33.598 3.062 1.00 36.47 209 THR A CA 1
ATOM 1694 C C . THR A 1 209 ? 37.351 -33.611 3.540 1.00 36.47 209 THR A C 1
ATOM 1696 O O . THR A 1 209 ? 38.239 -33.952 2.767 1.00 36.47 209 THR A O 1
ATOM 1699 N N . ARG A 1 210 ? 37.631 -33.252 4.805 1.00 35.66 210 ARG A N 1
ATOM 1700 C CA . ARG A 1 210 ? 38.995 -33.243 5.382 1.00 35.66 210 ARG A CA 1
ATOM 1701 C C . ARG A 1 210 ? 39.272 -34.325 6.435 1.00 35.66 210 ARG A C 1
ATOM 1703 O O . ARG A 1 210 ? 40.363 -34.338 6.988 1.00 35.66 210 ARG A O 1
ATOM 1710 N N . LEU A 1 211 ? 38.335 -35.244 6.680 1.00 36.09 211 LEU A N 1
ATOM 1711 C CA . LEU A 1 211 ? 38.504 -36.357 7.634 1.00 36.09 211 LEU A CA 1
ATOM 1712 C C . LEU A 1 211 ? 38.523 -37.752 6.982 1.00 36.09 211 LEU A C 1
ATOM 1714 O O . LEU A 1 211 ? 38.527 -38.752 7.687 1.00 36.09 211 LEU A O 1
ATOM 1718 N N . ILE A 1 212 ? 38.591 -37.831 5.649 1.00 35.97 212 ILE A N 1
ATOM 1719 C CA . ILE A 1 212 ? 38.798 -39.089 4.908 1.00 35.97 212 ILE A CA 1
ATOM 1720 C C . ILE A 1 212 ? 40.024 -38.917 4.003 1.00 35.97 212 ILE A C 1
ATOM 1722 O O . ILE A 1 212 ? 39.935 -38.875 2.780 1.00 35.97 212 ILE A O 1
ATOM 1726 N N . ALA A 1 213 ? 41.171 -38.699 4.635 1.00 42.72 213 ALA A N 1
ATOM 1727 C CA . ALA A 1 213 ? 42.494 -38.807 4.029 1.00 42.72 213 ALA A CA 1
ATOM 1728 C C . ALA A 1 213 ? 43.491 -39.128 5.149 1.00 42.72 213 ALA A C 1
ATOM 1730 O O . ALA A 1 213 ? 44.261 -38.276 5.590 1.00 42.72 213 ALA A O 1
ATOM 1731 N N . SER A 1 214 ? 43.389 -40.357 5.649 1.00 37.94 214 SER A N 1
ATOM 1732 C CA . SER A 1 214 ? 44.385 -41.040 6.474 1.00 37.94 214 SER A CA 1
ATOM 1733 C C . SER A 1 214 ? 44.600 -42.420 5.880 1.00 37.94 214 SER A C 1
ATOM 1735 O O . SER A 1 214 ? 43.557 -43.092 5.691 1.00 37.94 214 SER A O 1
#

pLDDT: mean 81.77, std 21.05, range [31.64, 98.06]

Foldseek 3Di:
DDDDPVVLVVLQVVLQVLLVCLLPPPDPVVVVVSVVVLVVSCVVPQDFYWDDDDLFIFTDGSPDCVSVCCSVPVCPLVVLCVVLVVCCVVPVEAEEEAAQCQQVVSVLSNDDWRYEYEAEHAALVRLVNVVVRCCSRPPADWDWDDPDDPQWTKIFGADPVRHTTYIYIGGYHDPDDDDDPVPPPDQDDPPPDPDGDDPVVPVVVVPVVPPPDD

Solvent-accessible surface area (backbone atoms only — not comparable to full-atom values): 12527 Å² total; per-residue (Å²): 131,88,67,55,74,64,59,48,54,48,49,35,52,51,49,46,50,42,50,52,47,40,70,71,47,89,47,70,69,58,30,53,52,31,46,53,52,47,52,52,47,38,75,72,69,33,50,67,35,76,49,73,58,93,94,44,39,44,49,41,45,66,74,63,56,60,71,60,48,42,70,78,37,77,59,75,62,55,58,51,40,52,51,46,51,52,44,26,74,74,66,76,41,43,81,45,78,37,81,68,28,44,47,36,56,67,60,62,60,46,70,50,86,54,23,35,37,38,33,32,14,56,50,51,79,34,34,66,25,25,59,59,22,47,64,59,61,48,91,57,71,75,46,65,66,84,85,54,57,96,45,39,45,49,36,33,29,53,47,97,87,67,48,81,34,33,39,38,41,36,36,32,45,72,93,68,77,96,66,70,80,86,73,65,76,73,75,62,63,59,88,88,42,100,52,87,64,71,78,73,63,74,66,58,72,71,64,67,76,76,77,80,82,129

Organism: NCBI:txid104628

Sequence (214 aa):
MSLSKWKEKFLIRLSYFVYNKTLNCPNSRLVRFYNLIQSLLIRYKNPIITTKFQNITLTRPLSHPLFIILRECPFYERILEGIVAHICDKYGKLSMVDVGANIGDSAIFSLIKGGSYLLVEGALEYATLIESNLRHNVKTRLYTDANPPHLAKRYYTKDYEGQEDQSFLVYGGIFLGEGDLSNYQLQLLENGSAKLIDRNTTTQQHNNTRLIAS

Secondary structure (DSSP, 8-state):
-PPPHHHHHHHHHHHHHHHHHHHH---HHHHHHHHHHHHHHHHHT--EEEEEETTEEEEEETT--HHHHHHH-TTTTHHHHHHHHHHHHHHSS-EEEEET-TTTHHHHHT--TT-EEEEEES-HHHHHHHHHHHHHH-SSPPEE-SS--TTEEEEEEE-TTS-EEEEEEEEES----S--GGG------STTS-----TTHHHHTTTTTSSS--